Protein AF-A0A8C2SAT3-F1 (afdb_monomer)

Solvent-accessible surface area (backbone atoms only — not comparable to full-atom values): 15697 Å² total; per-residue (Å²): 128,82,71,48,63,43,80,45,56,34,59,31,34,34,80,61,47,82,37,56,30,39,37,29,74,78,58,66,44,50,23,39,60,48,72,52,74,57,86,97,38,61,40,77,57,86,98,40,76,46,82,57,36,68,44,79,41,81,42,83,49,71,63,63,40,52,52,46,41,32,36,61,64,48,40,78,73,72,53,73,39,41,65,77,73,40,48,63,43,94,91,28,64,64,44,54,59,66,75,67,35,73,67,49,70,69,59,44,62,45,36,34,47,81,47,77,56,94,94,41,65,22,41,26,63,31,70,69,44,34,48,60,46,48,53,53,49,35,54,52,43,35,53,48,39,64,74,70,66,59,88,58,61,96,64,83,65,57,94,88,59,86,77,94,70,95,65,85,70,64,56,60,58,36,35,50,54,50,26,46,55,64,50,37,68,45,32,36,66,73,60,41,56,50,45,39,61,71,71,64,52,80,76,74,75,73,80,73,71,71,74,78,75,77,77,72,81,81,69,97,64,87,83,72,79,91,76,75,85,83,80,81,82,87,78,92,77,83,90,79,92,77,85,90,80,87,82,88,78,91,130

Secondary structure (DSSP, 8-state):
---SEEEEEEE-TTT-SEEEEEEETTTTEEEEEEEE--TT-EEEETTEEEET--EEEEEE--HHHHHHHHHHHHHTT-S-B-HHHHS--SS-GGGGGGGGSTTHHHHHTTTEEEEEETTEEEEEE-HHHHHHHHHHHHHHHHHHHHHTT----SS---TT-------SSHHHHHHHHHHHHHHHTTS-HHHHHHHHHHTTPPPPP--------------------S--TT-S-------------------

Organism: Capra hircus (NCBI:txid9925)

pLDDT: mean 78.09, std 22.83, range [29.45, 97.19]

Radius of gyration: 29.67 Å; Cα contacts (8 Å, |Δi|>4): 259; chains: 1; bounding box: 57×68×93 Å

Sequence (251 aa):
MKSGLMFVKLANPCSGEGAIYLINMCLPQLFEIKVFKEKNHSWFINESVQSGGLLHFATPVDPLFLLLHYLIKADKEGKFQPLDQVVMDDMFPDCILLLKLPELEKLLRHVTEEKEVDKKKYYKYSKEKTLKWLEKKVNQTVAALKTSKVNVSARVQSTAFFSGGQVSSDKDEDYVCYAHGLISDYIPKQLSDDLSKYLKLPEPPASVRNPPSKKAKLSDEPVNAKEDYTKFNSKDFKTVKVRVRVLVAYS

Mean predicted aligned error: 14.09 Å

Nearest PDB structures (foldseek):
  3puf-assembly3_H  TM=9.920E-01  e=3.742E-29  Homo sapiens
  3puf-assembly1_B  TM=9.911E-01  e=2.041E-26  Homo sapiens
  3puf-assembly5_N  TM=9.368E-01  e=1.429E-27  Homo sapiens
  3puf-assembly4_K  TM=9.661E-01  e=2.041E-26  Homo sapiens
  3puf-assembly2_E  TM=9.577E-01  e=3.894E-25  Homo sapiens

Foldseek 3Di:
DPQQKDWFWAQQLAPRDTAIWIARNVQGFIWGKDKDFDPPDWDDDPPDIGPGNIDIDTHTDDLLLRLVSLQVVVCVVVDFAASVVSQPDPVGRCSVSSVVHPPVVVSLVQFWDWDDDPNGITTHGDLVSVLVVVVVQLVVQLVVCVVVVPDQDPDPDDPVDDDDDDDPPVVSLSSSVVSLVVCSSSHYPVSSVVNCVVVVRDDDPDPPPDDPDPPDPPDPDDPDDPDDPPPPDDDDDDDDDDDDDDDDDDD

Structure (mmCIF, N/CA/C/O backbone):
data_AF-A0A8C2SAT3-F1
#
_entry.id   AF-A0A8C2SAT3-F1
#
loop_
_atom_site.group_PDB
_atom_site.id
_atom_site.type_symbol
_atom_site.label_atom_id
_atom_site.label_alt_id
_atom_site.label_comp_id
_atom_site.label_asym_id
_atom_site.label_entity_id
_atom_site.label_seq_id
_atom_site.pdbx_PDB_ins_code
_atom_site.Cartn_x
_atom_site.Cartn_y
_atom_site.Cartn_z
_atom_site.occupancy
_atom_site.B_iso_or_equiv
_atom_site.auth_seq_id
_atom_site.auth_comp_id
_atom_site.auth_asym_id
_atom_site.auth_atom_id
_atom_site.pdbx_PDB_model_num
ATOM 1 N N . MET A 1 1 ? -4.368 -28.313 -12.588 1.00 42.66 1 MET A N 1
ATOM 2 C CA . MET A 1 1 ? -4.263 -27.416 -11.416 1.00 42.66 1 MET A CA 1
ATOM 3 C C . MET A 1 1 ? -4.489 -26.000 -11.909 1.00 42.66 1 MET A C 1
ATOM 5 O O . MET A 1 1 ? -3.727 -25.565 -12.761 1.00 42.66 1 MET A O 1
ATOM 9 N N . LYS A 1 2 ? -5.557 -25.313 -11.479 1.00 52.03 2 LYS A N 1
ATOM 10 C CA . LYS A 1 2 ? -5.696 -23.878 -11.781 1.00 52.03 2 LYS A CA 1
ATOM 11 C C . LYS A 1 2 ? -4.500 -23.175 -11.136 1.00 52.03 2 LYS A C 1
ATOM 13 O O . LYS A 1 2 ? -4.205 -23.455 -9.976 1.00 52.03 2 LYS A O 1
ATOM 18 N N . SER A 1 3 ? -3.769 -22.376 -11.907 1.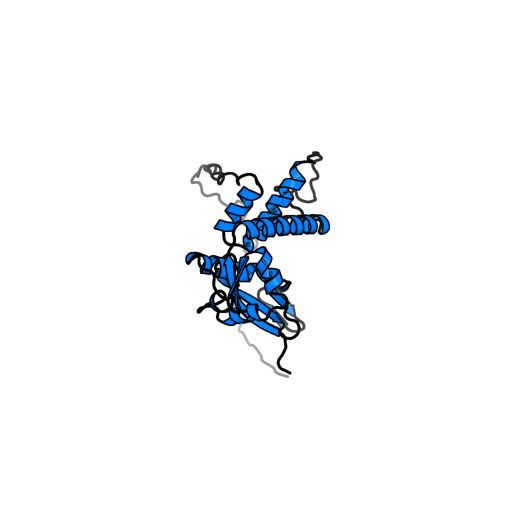00 65.00 3 SER A N 1
ATOM 19 C CA . SER A 1 3 ? -2.604 -21.639 -11.423 1.00 65.00 3 SER A CA 1
ATOM 20 C C . SER A 1 3 ? -2.985 -20.869 -10.159 1.00 65.00 3 SER A C 1
ATOM 22 O O . SER A 1 3 ? -3.955 -20.117 -10.166 1.00 65.00 3 SER A O 1
ATOM 24 N N . GLY A 1 4 ? -2.238 -21.062 -9.070 1.00 84.19 4 GLY A N 1
ATOM 25 C CA . GLY A 1 4 ? -2.475 -20.350 -7.811 1.00 84.19 4 GLY A CA 1
ATOM 26 C C . GLY A 1 4 ? -2.225 -18.844 -7.906 1.00 84.19 4 GLY A C 1
ATOM 27 O O . GLY A 1 4 ? -2.516 -18.131 -6.965 1.00 84.19 4 GLY A O 1
ATOM 28 N N . LEU A 1 5 ? -1.698 -18.350 -9.024 1.00 90.69 5 LEU A N 1
ATOM 29 C CA . LEU A 1 5 ? -1.417 -16.943 -9.271 1.00 90.69 5 LEU A CA 1
ATOM 30 C C . LEU A 1 5 ? -2.491 -16.340 -10.177 1.00 90.69 5 LEU A C 1
ATOM 32 O O . LEU A 1 5 ? -2.815 -16.918 -11.218 1.00 90.69 5 LEU A O 1
ATOM 36 N N . MET A 1 6 ? -3.009 -15.175 -9.792 1.00 91.88 6 MET A N 1
ATOM 37 C CA . MET A 1 6 ? -4.010 -14.433 -10.553 1.00 91.88 6 MET A CA 1
ATOM 38 C C . MET A 1 6 ? -3.665 -12.948 -10.630 1.00 91.88 6 MET A C 1
ATOM 40 O O . MET A 1 6 ? -3.381 -12.315 -9.614 1.00 91.88 6 MET A O 1
ATOM 44 N N . PHE A 1 7 ? -3.707 -12.395 -11.842 1.00 94.38 7 PHE A N 1
ATOM 45 C CA . PHE A 1 7 ? -3.675 -10.951 -12.040 1.00 94.38 7 PHE A CA 1
ATOM 46 C C . PHE A 1 7 ? -5.080 -10.392 -11.836 1.00 94.38 7 PHE A C 1
ATOM 48 O O . PHE A 1 7 ? -6.036 -10.900 -12.419 1.00 94.38 7 PHE A O 1
ATOM 55 N N . VAL A 1 8 ? -5.191 -9.356 -11.014 1.00 94.56 8 VAL A N 1
ATOM 56 C CA . VAL A 1 8 ? -6.454 -8.707 -10.654 1.00 94.56 8 VAL A CA 1
ATOM 57 C C . VAL A 1 8 ? -6.324 -7.203 -10.807 1.00 94.56 8 VAL A C 1
ATOM 59 O O . VAL A 1 8 ? -5.227 -6.648 -10.699 1.00 94.56 8 VAL A O 1
ATOM 62 N N . LYS A 1 9 ? -7.447 -6.534 -11.059 1.00 95.56 9 LYS A N 1
ATOM 63 C CA . LYS A 1 9 ? -7.490 -5.076 -11.159 1.00 95.56 9 LYS A CA 1
ATOM 64 C C . LYS A 1 9 ? -8.134 -4.513 -9.897 1.00 95.56 9 LYS A C 1
ATOM 66 O O . LYS A 1 9 ? -9.310 -4.753 -9.653 1.00 95.56 9 LYS A O 1
ATOM 71 N N . LEU A 1 10 ? -7.364 -3.768 -9.110 1.00 95.75 10 LEU A N 1
ATOM 72 C CA . LEU A 1 10 ? -7.817 -3.148 -7.861 1.00 95.75 10 LEU A CA 1
ATOM 73 C C . LEU A 1 10 ? -7.611 -1.634 -7.919 1.00 95.75 10 LEU A C 1
ATOM 75 O O . LEU A 1 10 ? -6.829 -1.140 -8.732 1.00 95.75 10 LEU A O 1
ATOM 79 N N . ALA A 1 11 ? -8.291 -0.898 -7.043 1.00 95.25 11 ALA A N 1
ATOM 80 C CA . ALA A 1 11 ? -8.072 0.534 -6.893 1.00 95.25 11 ALA A CA 1
ATOM 81 C C . ALA A 1 11 ? -6.652 0.826 -6.377 1.00 95.25 11 ALA A C 1
ATOM 83 O O . ALA A 1 11 ? -6.198 0.241 -5.391 1.00 95.25 11 ALA A O 1
ATOM 84 N N . ASN A 1 12 ? -5.965 1.764 -7.025 1.00 94.50 12 ASN A N 1
ATOM 85 C CA . ASN A 1 12 ? -4.725 2.340 -6.535 1.00 94.50 12 ASN A CA 1
ATOM 86 C C . ASN A 1 12 ? -5.036 3.177 -5.277 1.00 94.50 12 ASN A C 1
ATOM 88 O O . ASN A 1 12 ? -5.859 4.091 -5.355 1.00 94.50 12 ASN A O 1
ATOM 92 N N . PRO A 1 13 ? -4.376 2.928 -4.134 1.00 92.31 13 PRO A N 1
ATOM 93 C CA . PRO A 1 13 ? -4.663 3.633 -2.886 1.00 92.31 13 PRO A CA 1
ATOM 94 C C . PRO A 1 13 ? -4.530 5.161 -2.945 1.00 92.31 13 PRO A C 1
ATOM 96 O O . PRO A 1 13 ? -5.266 5.862 -2.248 1.00 92.31 13 PRO A O 1
ATOM 99 N N . CYS A 1 14 ? -3.608 5.676 -3.765 1.00 92.00 14 CYS A N 1
ATOM 100 C CA . CYS A 1 14 ? -3.322 7.104 -3.882 1.00 92.00 14 CYS A CA 1
ATOM 101 C C . CYS A 1 14 ? -4.282 7.810 -4.850 1.00 92.00 14 CYS A C 1
ATOM 103 O O . CYS A 1 14 ? -4.887 8.823 -4.492 1.00 92.00 14 CYS A O 1
ATOM 105 N N . SER A 1 15 ? -4.449 7.274 -6.066 1.00 90.75 15 SER A N 1
ATOM 106 C CA . SER A 1 15 ? -5.253 7.917 -7.117 1.00 90.75 15 SER A CA 1
ATOM 107 C C . SER A 1 15 ? -6.711 7.454 -7.174 1.00 90.75 15 SER A C 1
ATOM 109 O O . SER A 1 15 ? -7.553 8.171 -7.705 1.00 90.75 15 SER A O 1
ATOM 111 N N . GLY A 1 16 ? -7.023 6.266 -6.652 1.00 90.06 16 GLY A N 1
ATOM 112 C CA . GLY A 1 16 ? -8.316 5.596 -6.825 1.00 90.06 16 GLY A CA 1
ATOM 113 C C . GLY A 1 16 ? -8.529 4.984 -8.216 1.00 90.06 16 GLY A C 1
ATOM 114 O O . GLY A 1 16 ? -9.559 4.362 -8.460 1.00 90.06 16 GLY A O 1
ATOM 115 N N . GLU A 1 17 ? -7.573 5.134 -9.135 1.00 93.75 17 GLU A N 1
ATOM 116 C CA . GLU A 1 17 ? -7.648 4.554 -10.478 1.00 93.75 17 GLU A CA 1
ATOM 117 C C . GLU A 1 17 ? -7.308 3.061 -10.465 1.00 93.75 17 GLU A C 1
ATOM 119 O O . GLU A 1 17 ? -6.638 2.564 -9.565 1.00 93.75 17 GLU A O 1
ATOM 124 N N . GLY A 1 18 ? -7.734 2.322 -11.487 1.00 94.62 18 GLY A N 1
ATOM 125 C CA . GLY A 1 18 ? -7.473 0.886 -11.550 1.00 94.62 18 GLY A CA 1
ATOM 126 C C . GLY A 1 18 ? -6.009 0.560 -11.847 1.00 94.62 18 GLY A C 1
ATOM 127 O O . GLY A 1 18 ? -5.504 0.918 -12.910 1.00 94.62 18 GLY A O 1
ATOM 128 N N . ALA A 1 19 ? -5.370 -0.201 -10.962 1.00 95.62 19 ALA A N 1
ATOM 129 C CA . ALA A 1 19 ? -4.021 -0.733 -11.113 1.00 95.62 19 ALA A CA 1
ATOM 130 C C . ALA A 1 19 ? -4.022 -2.272 -11.115 1.00 95.62 19 ALA A C 1
ATOM 132 O O . ALA A 1 19 ? -4.941 -2.914 -10.603 1.00 95.62 19 ALA A O 1
ATOM 133 N N . ILE A 1 20 ? -2.997 -2.866 -11.733 1.00 96.25 20 ILE A N 1
ATOM 134 C CA . ILE A 1 20 ? -2.846 -4.322 -11.828 1.00 96.25 20 ILE A CA 1
ATOM 135 C C . ILE A 1 20 ? -2.042 -4.823 -10.628 1.00 96.25 20 ILE A C 1
ATOM 137 O O . ILE A 1 20 ? -0.940 -4.345 -10.357 1.00 96.25 20 ILE A O 1
ATOM 141 N N . TYR A 1 21 ? -2.583 -5.834 -9.961 1.00 96.06 21 TYR A N 1
ATOM 142 C CA . TYR A 1 21 ? -1.944 -6.559 -8.871 1.00 96.06 21 TYR A CA 1
ATOM 143 C C . TYR A 1 21 ? -1.880 -8.044 -9.208 1.00 96.06 21 TYR A C 1
ATOM 145 O O . TYR A 1 21 ? -2.658 -8.551 -10.014 1.00 96.06 21 TYR A O 1
ATOM 153 N N . LEU A 1 22 ? -0.950 -8.748 -8.579 1.00 94.94 22 LEU A N 1
ATOM 154 C CA . LEU A 1 22 ? -0.808 -10.192 -8.663 1.00 94.94 22 LEU A CA 1
ATOM 155 C C . LEU A 1 22 ? -1.053 -10.777 -7.273 1.00 94.94 22 LEU A C 1
ATOM 157 O O . LEU A 1 22 ? -0.372 -10.422 -6.313 1.00 94.94 22 LEU A O 1
ATOM 161 N N . ILE A 1 23 ? -2.032 -11.671 -7.166 1.00 92.12 23 ILE A N 1
ATOM 162 C CA . ILE A 1 23 ? -2.365 -12.372 -5.925 1.00 92.12 23 ILE A CA 1
ATOM 163 C C . ILE A 1 23 ? -1.982 -13.836 -6.073 1.00 92.12 23 ILE A C 1
ATOM 165 O O . ILE A 1 23 ? -2.341 -14.494 -7.052 1.00 92.12 23 ILE A O 1
ATOM 169 N N . ASN A 1 24 ? -1.272 -14.355 -5.076 1.00 89.94 24 ASN A N 1
ATOM 170 C CA . ASN A 1 24 ? -1.073 -15.785 -4.913 1.00 89.94 24 ASN A CA 1
ATOM 171 C C . ASN A 1 24 ? -2.159 -16.341 -3.982 1.00 89.94 24 ASN A C 1
ATOM 173 O O . ASN A 1 24 ? -2.219 -16.014 -2.809 1.00 89.94 24 ASN A O 1
ATOM 177 N N . MET A 1 25 ? -3.040 -17.175 -4.511 1.00 83.06 25 MET A N 1
ATOM 178 C CA . MET A 1 25 ? -4.150 -17.811 -3.804 1.00 83.06 25 MET A CA 1
ATOM 179 C C . MET A 1 25 ? -3.718 -19.020 -2.969 1.00 83.06 25 MET A C 1
ATOM 181 O O . MET A 1 25 ? -4.450 -19.419 -2.069 1.00 83.06 25 MET A O 1
ATOM 185 N N . CYS A 1 26 ? -2.556 -19.616 -3.257 1.00 81.88 26 CYS A N 1
ATOM 186 C CA . CYS A 1 26 ? -2.019 -20.739 -2.481 1.00 81.88 26 CYS A CA 1
ATOM 187 C C . CYS A 1 26 ? -1.255 -20.253 -1.246 1.00 81.88 26 CYS A C 1
ATOM 189 O O . CYS A 1 26 ? -1.376 -20.826 -0.168 1.00 81.88 26 CYS A O 1
ATOM 191 N N . LEU A 1 27 ? -0.466 -19.191 -1.416 1.00 81.81 27 LEU A N 1
ATOM 192 C CA . LEU A 1 27 ? 0.199 -18.464 -0.340 1.00 81.81 27 LEU A CA 1
ATOM 193 C C . LEU A 1 27 ? -0.328 -17.036 -0.422 1.00 81.81 27 LEU A C 1
ATOM 195 O O . LEU A 1 27 ? 0.129 -16.342 -1.321 1.00 81.81 27 LEU A O 1
ATOM 199 N N . PRO A 1 28 ? -1.278 -16.613 0.432 1.00 78.56 28 PRO A N 1
ATOM 200 C CA . PRO A 1 28 ? -2.026 -15.359 0.296 1.00 78.56 28 PRO A CA 1
ATOM 201 C C . PRO A 1 28 ? -1.127 -14.122 0.447 1.00 78.56 28 PRO A C 1
ATOM 203 O O . PRO A 1 28 ? -1.089 -13.453 1.477 1.00 78.56 28 PRO A O 1
ATOM 206 N N . GLN A 1 29 ? -0.376 -13.856 -0.617 1.00 88.12 29 GLN A N 1
ATOM 207 C CA . GLN A 1 29 ? 0.601 -12.797 -0.800 1.00 88.12 29 GLN A CA 1
ATOM 208 C C . GLN A 1 29 ? 0.113 -11.889 -1.923 1.00 88.12 29 GLN A C 1
ATOM 210 O O . GLN A 1 29 ? -0.368 -12.357 -2.961 1.00 88.12 29 GLN A O 1
ATOM 215 N N . LEU A 1 30 ? 0.267 -10.590 -1.699 1.00 93.12 30 LEU A N 1
ATOM 216 C CA . LEU A 1 30 ? -0.135 -9.543 -2.618 1.00 93.12 30 LEU A CA 1
ATOM 217 C C . LEU A 1 30 ? 1.111 -8.880 -3.205 1.00 93.12 30 LEU A C 1
ATOM 219 O O . LEU A 1 30 ? 2.004 -8.445 -2.474 1.00 93.12 30 LEU A O 1
ATOM 223 N N . PHE A 1 31 ? 1.141 -8.783 -4.527 1.00 95.62 31 PHE A N 1
ATOM 224 C CA . PHE A 1 31 ? 2.192 -8.112 -5.274 1.00 95.62 31 PHE A CA 1
ATOM 225 C C . PHE A 1 31 ? 1.578 -7.006 -6.123 1.00 95.62 31 PHE A C 1
ATOM 227 O O . PHE A 1 31 ? 0.527 -7.189 -6.739 1.00 95.62 31 PHE A O 1
ATOM 234 N N . GLU A 1 32 ? 2.240 -5.862 -6.180 1.00 96.50 32 GLU A N 1
ATOM 235 C CA . GLU A 1 32 ? 1.932 -4.828 -7.158 1.00 96.50 32 GLU A CA 1
ATOM 236 C C . GLU A 1 32 ? 2.745 -5.047 -8.434 1.00 96.50 32 GLU A C 1
ATOM 238 O O . GLU A 1 32 ? 3.860 -5.576 -8.396 1.00 96.50 32 GLU A O 1
ATOM 243 N N . ILE A 1 33 ? 2.185 -4.634 -9.572 1.00 97.19 33 ILE A N 1
ATOM 244 C CA . ILE A 1 33 ? 2.887 -4.673 -10.852 1.00 97.19 33 ILE A CA 1
ATOM 245 C C . ILE A 1 33 ? 3.372 -3.269 -11.210 1.00 97.19 33 ILE A C 1
ATOM 247 O O . ILE A 1 33 ? 2.574 -2.386 -11.529 1.00 97.19 33 ILE A O 1
ATOM 251 N N . LYS A 1 34 ? 4.691 -3.062 -11.188 1.00 95.06 34 LYS A N 1
ATOM 252 C CA . LYS A 1 34 ? 5.340 -1.836 -11.680 1.00 95.06 34 LYS A CA 1
ATOM 253 C C . LYS A 1 34 ? 5.907 -2.075 -13.069 1.00 95.06 34 LYS A C 1
ATOM 255 O O . LYS A 1 34 ? 6.383 -3.164 -13.377 1.00 95.06 34 LYS A O 1
ATOM 260 N N . VAL A 1 35 ? 5.877 -1.047 -13.909 1.00 95.31 35 VAL A N 1
ATOM 261 C CA . VAL A 1 35 ? 6.392 -1.125 -15.278 1.00 95.31 35 VAL A CA 1
ATOM 262 C C . VAL A 1 35 ? 7.477 -0.082 -15.457 1.00 95.31 35 VAL A C 1
ATOM 264 O O . VAL A 1 35 ? 7.217 1.116 -15.363 1.00 95.31 35 VAL A O 1
ATOM 267 N N . PHE A 1 36 ? 8.691 -0.538 -15.743 1.00 94.81 36 PHE A N 1
ATOM 268 C CA . PHE A 1 36 ? 9.744 0.324 -16.247 1.00 94.81 36 PHE A CA 1
ATOM 269 C C . PHE A 1 36 ? 9.522 0.562 -17.738 1.00 94.81 36 PHE A C 1
ATOM 271 O O . PHE A 1 36 ? 9.334 -0.378 -18.519 1.00 94.81 36 PHE A O 1
ATOM 278 N N . LYS A 1 37 ? 9.518 1.838 -18.116 1.00 93.81 37 LYS A N 1
ATOM 279 C CA . LYS A 1 37 ? 9.283 2.297 -19.480 1.00 93.81 37 LYS A CA 1
ATOM 280 C C . LYS A 1 37 ? 10.211 3.459 -19.788 1.00 93.81 37 LYS A C 1
ATOM 282 O O . LYS A 1 37 ? 10.083 4.528 -19.198 1.00 93.81 37 LYS A O 1
ATOM 287 N N . GLU A 1 38 ? 11.071 3.261 -20.775 1.00 93.81 38 GLU A N 1
ATOM 288 C CA . GLU A 1 38 ? 11.988 4.273 -21.290 1.00 93.81 38 GLU A CA 1
ATOM 289 C C . GLU A 1 38 ? 11.823 4.409 -22.813 1.00 93.81 38 GLU A C 1
ATOM 291 O O . GLU A 1 38 ? 11.378 3.482 -23.496 1.00 93.81 38 GLU A O 1
ATOM 296 N N . LYS A 1 39 ? 12.094 5.600 -23.361 1.00 93.25 39 LYS A N 1
ATOM 297 C CA . LYS A 1 39 ? 11.877 5.882 -24.789 1.00 93.25 39 LYS A CA 1
ATOM 298 C C . LYS A 1 39 ? 12.928 5.177 -25.644 1.00 93.25 39 LYS A C 1
ATOM 300 O O . LYS A 1 39 ? 14.099 5.189 -25.303 1.00 93.25 39 LYS A O 1
ATOM 305 N N . ASN A 1 40 ? 12.517 4.680 -26.810 1.00 93.62 40 ASN A N 1
ATOM 306 C CA . ASN A 1 40 ? 13.402 4.078 -27.816 1.00 93.62 40 ASN A CA 1
ATOM 307 C C . ASN A 1 40 ? 14.085 2.770 -27.369 1.00 93.62 40 ASN A C 1
ATOM 309 O O . ASN A 1 40 ? 15.194 2.476 -27.802 1.00 93.62 40 ASN A O 1
ATOM 313 N N . HIS A 1 41 ? 13.404 1.960 -26.552 1.00 93.94 41 HIS A N 1
ATOM 314 C CA . HIS A 1 41 ? 13.865 0.623 -26.166 1.00 93.94 41 HIS A CA 1
ATOM 315 C C . HIS A 1 41 ? 13.050 -0.491 -26.837 1.00 93.94 41 HIS A C 1
ATOM 317 O O . HIS A 1 41 ? 11.880 -0.323 -27.193 1.00 93.94 41 HIS A O 1
ATOM 323 N N . SER A 1 42 ? 13.678 -1.651 -27.023 1.00 95.44 42 SER A N 1
ATOM 324 C CA . SER A 1 42 ? 13.068 -2.895 -27.508 1.00 95.44 42 SER A CA 1
ATOM 325 C C . SER A 1 42 ? 13.819 -4.087 -26.923 1.00 95.44 42 SER A C 1
ATOM 327 O O . SER A 1 42 ? 14.991 -3.962 -26.571 1.00 95.44 42 SER A O 1
ATOM 329 N N . TRP A 1 43 ? 13.145 -5.229 -26.812 1.00 96.88 43 TRP A N 1
ATOM 330 C CA . TRP A 1 43 ? 13.755 -6.475 -26.353 1.00 96.88 43 TRP A CA 1
ATOM 331 C C . TRP A 1 43 ? 13.950 -7.427 -27.525 1.00 96.88 43 TRP A C 1
ATOM 333 O O . TRP A 1 43 ? 13.042 -7.602 -28.336 1.00 96.88 43 TRP A O 1
ATOM 343 N N . PHE A 1 44 ? 15.105 -8.082 -27.582 1.00 97.06 44 PHE A N 1
ATOM 344 C CA . PHE A 1 44 ? 15.277 -9.303 -28.364 1.00 97.06 44 PHE A CA 1
ATOM 345 C C . PHE A 1 44 ? 15.060 -10.484 -27.423 1.00 97.06 44 PHE A C 1
ATOM 347 O O . PHE A 1 44 ? 15.785 -10.646 -26.443 1.00 97.06 44 PHE A O 1
ATOM 354 N N . ILE A 1 45 ? 14.011 -11.260 -27.683 1.00 96.44 45 ILE A N 1
ATOM 355 C CA . ILE A 1 45 ? 13.620 -12.421 -26.885 1.00 96.44 45 ILE A CA 1
ATOM 356 C C . ILE A 1 45 ? 13.746 -13.634 -27.798 1.00 96.44 45 ILE A C 1
ATOM 358 O O . ILE A 1 45 ? 12.852 -13.913 -28.602 1.00 96.44 45 ILE A O 1
ATOM 362 N N . ASN A 1 46 ? 14.870 -14.341 -27.674 1.00 96.12 46 ASN A N 1
ATOM 363 C CA . ASN A 1 46 ? 15.255 -15.431 -28.572 1.00 96.12 46 ASN A CA 1
ATOM 364 C C . ASN A 1 46 ? 15.194 -14.962 -30.042 1.00 96.12 46 ASN A C 1
ATOM 366 O O . ASN A 1 46 ? 15.796 -13.950 -30.385 1.00 96.12 46 ASN A O 1
ATOM 370 N N . GLU A 1 47 ? 14.406 -15.642 -30.878 1.00 96.94 47 GLU A N 1
ATOM 371 C CA . GLU A 1 47 ? 14.218 -15.349 -32.308 1.00 96.94 47 GLU A CA 1
ATOM 372 C C . GLU A 1 47 ? 13.146 -14.273 -32.590 1.00 96.94 47 GLU A C 1
ATOM 374 O O . GLU A 1 47 ? 12.652 -14.155 -33.711 1.00 96.94 47 GLU A O 1
ATOM 379 N N . SER A 1 48 ? 12.718 -13.509 -31.578 1.00 96.44 48 SER A N 1
ATOM 380 C CA . SER A 1 48 ? 11.658 -12.502 -31.712 1.00 96.44 48 SER A CA 1
ATOM 381 C C . SER A 1 48 ? 12.075 -11.127 -31.197 1.00 96.44 48 SER A C 1
ATOM 383 O O . SER A 1 48 ? 12.894 -10.999 -30.285 1.00 96.44 48 SER A O 1
ATOM 385 N N . VAL A 1 49 ? 11.476 -10.081 -31.772 1.00 95.94 49 VAL A N 1
ATOM 386 C CA . VAL A 1 49 ? 11.666 -8.692 -31.341 1.00 95.94 49 VAL A CA 1
ATOM 387 C C . VAL A 1 49 ? 10.379 -8.184 -30.705 1.00 95.94 49 VAL A C 1
ATOM 389 O O . VAL A 1 49 ? 9.348 -8.082 -31.367 1.00 95.94 49 VAL A O 1
ATOM 392 N N . GLN A 1 50 ? 10.447 -7.825 -29.425 1.00 95.12 50 GLN A N 1
ATOM 393 C CA . GLN A 1 50 ? 9.351 -7.205 -28.693 1.00 95.12 50 GLN A CA 1
ATOM 394 C C . GLN A 1 50 ? 9.551 -5.688 -28.655 1.00 95.12 50 GLN A C 1
ATOM 396 O O . GLN A 1 50 ? 10.454 -5.160 -27.996 1.00 95.12 50 GLN A O 1
ATOM 401 N N . SER A 1 51 ? 8.664 -4.971 -29.341 1.00 92.50 51 SER A N 1
ATOM 402 C CA . SER A 1 51 ? 8.650 -3.510 -29.342 1.00 92.50 51 SER A CA 1
ATOM 403 C C . SER A 1 51 ? 8.285 -2.938 -27.969 1.00 92.50 51 SER A C 1
ATOM 405 O O . SER A 1 51 ? 7.486 -3.523 -27.231 1.00 92.50 51 SER A O 1
ATOM 407 N N . GLY A 1 52 ? 8.804 -1.748 -27.665 1.00 90.25 52 GLY A N 1
ATOM 408 C CA . GLY A 1 52 ? 8.401 -0.934 -26.514 1.00 90.25 52 GLY A CA 1
ATOM 409 C C . GLY A 1 52 ? 9.294 -1.067 -25.283 1.00 90.25 52 GLY A C 1
ATOM 410 O O . GLY A 1 52 ? 9.212 -0.210 -24.408 1.00 90.25 52 GLY A O 1
ATOM 411 N N . GLY A 1 53 ? 10.144 -2.099 -25.211 1.00 92.00 53 GLY A N 1
ATOM 412 C CA . GLY A 1 53 ? 11.193 -2.201 -24.188 1.00 92.00 53 GLY A CA 1
ATOM 413 C C . GLY A 1 53 ? 10.686 -2.226 -22.742 1.00 92.00 53 GLY A C 1
ATOM 414 O O . GLY A 1 53 ? 11.433 -1.893 -21.829 1.00 92.00 53 GLY A O 1
ATOM 415 N N . LEU A 1 54 ? 9.416 -2.580 -22.521 1.00 95.25 54 LEU A N 1
ATOM 416 C CA . LEU A 1 54 ? 8.799 -2.560 -21.196 1.00 95.25 54 LEU A CA 1
ATOM 417 C C . LEU A 1 54 ? 9.365 -3.680 -20.326 1.00 95.25 54 LEU A C 1
ATOM 419 O O . LEU A 1 54 ? 9.495 -4.814 -20.787 1.00 95.25 54 LEU A O 1
ATOM 423 N N . LEU A 1 55 ? 9.644 -3.377 -19.062 1.00 96.06 55 LEU A N 1
ATOM 424 C CA . LEU A 1 55 ? 10.048 -4.367 -18.069 1.00 96.06 55 LEU A CA 1
ATOM 425 C C . LEU A 1 55 ? 9.069 -4.334 -16.896 1.00 96.06 55 LEU A C 1
ATOM 427 O O . LEU A 1 55 ? 8.909 -3.307 -16.240 1.00 96.06 55 LEU A O 1
ATOM 431 N N . HIS A 1 56 ? 8.388 -5.456 -16.667 1.00 95.69 56 HIS A N 1
ATOM 432 C CA . HIS A 1 56 ? 7.392 -5.598 -15.608 1.00 95.69 56 HIS A CA 1
ATOM 433 C C . HIS A 1 56 ? 8.045 -6.181 -14.354 1.00 95.69 56 HIS A C 1
ATOM 435 O O . HIS A 1 56 ? 8.763 -7.176 -14.430 1.00 95.69 56 HIS A O 1
ATOM 441 N N . PHE A 1 57 ? 7.749 -5.590 -13.203 1.00 96.56 57 PHE A N 1
ATOM 442 C CA . PHE A 1 57 ? 8.200 -6.029 -11.891 1.00 96.56 57 PHE A CA 1
ATOM 443 C C . PHE A 1 57 ? 6.991 -6.413 -11.051 1.00 96.56 57 PHE A C 1
ATOM 445 O O . PHE A 1 57 ? 6.060 -5.621 -10.928 1.00 96.56 57 PHE A O 1
ATOM 452 N N . ALA A 1 58 ? 7.023 -7.604 -10.459 1.00 95.88 58 ALA A N 1
ATOM 453 C CA . ALA A 1 58 ? 6.092 -7.999 -9.412 1.00 95.88 58 ALA A CA 1
ATOM 454 C C . ALA A 1 58 ? 6.779 -7.812 -8.057 1.00 95.88 58 ALA A C 1
ATOM 456 O O . ALA A 1 58 ? 7.645 -8.605 -7.685 1.00 95.88 58 ALA A O 1
ATOM 457 N N . THR A 1 59 ? 6.428 -6.747 -7.339 1.00 95.56 59 THR A N 1
ATOM 458 C CA . THR A 1 59 ? 7.020 -6.412 -6.036 1.00 95.56 59 THR A CA 1
ATOM 459 C C . THR A 1 59 ? 6.008 -6.649 -4.918 1.00 95.56 59 THR A C 1
ATOM 461 O O . THR A 1 59 ? 4.832 -6.329 -5.091 1.00 95.56 59 THR A O 1
ATOM 464 N N . PRO A 1 60 ? 6.407 -7.230 -3.771 1.00 95.00 60 PRO A N 1
ATOM 465 C CA . PRO A 1 60 ? 5.509 -7.360 -2.629 1.00 95.00 60 PRO A CA 1
ATOM 466 C C . PRO A 1 60 ? 5.004 -5.987 -2.183 1.00 95.00 60 PRO A C 1
ATOM 468 O O . PRO A 1 60 ? 5.795 -5.052 -2.065 1.00 95.00 60 PRO A O 1
ATOM 471 N N . VAL A 1 61 ? 3.709 -5.879 -1.894 1.00 94.69 61 VAL A N 1
ATOM 472 C CA . VAL A 1 61 ? 3.096 -4.647 -1.384 1.00 94.69 61 VAL A CA 1
ATOM 473 C C . VAL A 1 61 ? 2.397 -4.928 -0.061 1.00 94.69 61 VAL A C 1
ATOM 475 O O . VAL A 1 61 ? 1.810 -5.993 0.128 1.00 94.69 61 VAL A O 1
ATOM 478 N N . ASP A 1 62 ? 2.469 -3.978 0.871 1.00 94.25 62 ASP A N 1
ATOM 479 C CA . ASP A 1 62 ? 1.739 -4.076 2.134 1.00 94.25 62 ASP A CA 1
ATOM 480 C C . ASP A 1 62 ? 0.228 -3.920 1.866 1.00 94.25 62 ASP A C 1
ATOM 482 O O . ASP A 1 62 ? -0.202 -2.847 1.423 1.00 94.25 62 ASP A O 1
ATOM 486 N N . PRO A 1 63 ? -0.600 -4.949 2.140 1.00 93.56 63 PRO A N 1
ATOM 487 C CA . PRO A 1 63 ? -2.038 -4.894 1.890 1.00 93.56 63 PRO A CA 1
ATOM 488 C C . PRO A 1 63 ? -2.756 -3.780 2.648 1.00 93.56 63 PRO A C 1
ATOM 490 O O . PRO A 1 63 ? -3.846 -3.369 2.246 1.00 93.56 63 PRO A O 1
ATOM 493 N N . LEU A 1 64 ? -2.164 -3.279 3.737 1.00 94.56 64 LEU A N 1
ATOM 494 C CA . LEU A 1 64 ? -2.785 -2.251 4.558 1.00 94.56 64 LEU A CA 1
ATOM 495 C C . LEU A 1 64 ? -2.969 -0.932 3.803 1.00 94.56 64 LEU A C 1
ATOM 497 O O . LEU A 1 64 ? -3.950 -0.243 4.061 1.00 94.56 64 LEU A O 1
ATOM 501 N N . PHE A 1 65 ? -2.118 -0.618 2.817 1.00 95.62 65 PHE A N 1
ATOM 502 C CA . PHE A 1 65 ? -2.331 0.543 1.942 1.00 95.62 65 PHE A CA 1
ATOM 503 C C . PHE A 1 65 ? -3.608 0.405 1.103 1.00 95.62 65 PHE A C 1
ATOM 505 O O . PHE A 1 65 ? -4.368 1.363 0.979 1.00 95.62 65 PHE A O 1
ATOM 512 N N . LEU A 1 66 ? -3.895 -0.791 0.575 1.00 94.94 66 LEU A N 1
ATOM 513 C CA . LEU A 1 66 ? -5.119 -1.039 -0.193 1.00 94.94 66 LEU A CA 1
ATOM 514 C C . LEU A 1 66 ? -6.358 -0.999 0.701 1.00 94.94 66 LEU A C 1
ATOM 516 O O . LEU A 1 66 ? -7.366 -0.406 0.329 1.00 94.94 66 LEU A O 1
ATOM 520 N N . LEU A 1 67 ? -6.282 -1.576 1.900 1.00 94.38 67 LEU A N 1
ATOM 521 C CA . LEU A 1 67 ? -7.381 -1.535 2.869 1.00 94.38 67 LEU A CA 1
ATOM 522 C C . LEU A 1 67 ? -7.667 -0.110 3.351 1.00 94.38 67 LEU A C 1
ATOM 524 O O . LEU A 1 67 ? -8.826 0.255 3.539 1.00 94.38 67 LEU A O 1
ATOM 528 N N . LEU A 1 68 ? -6.623 0.705 3.514 1.00 94.50 68 LEU A N 1
ATOM 529 C CA . LEU A 1 68 ? -6.734 2.091 3.952 1.00 94.50 68 LEU A CA 1
ATOM 530 C C . LEU A 1 68 ? -7.598 2.929 2.997 1.00 94.50 68 LEU A C 1
ATOM 532 O O . LEU A 1 68 ? -8.389 3.746 3.462 1.00 94.50 68 LEU A O 1
ATOM 536 N N . HIS A 1 69 ? -7.513 2.681 1.686 1.00 93.69 69 HIS A N 1
ATOM 537 C CA . HIS A 1 69 ? -8.372 3.331 0.692 1.00 93.69 69 HIS A CA 1
ATOM 538 C C . HIS A 1 69 ? -9.866 3.124 0.998 1.00 93.69 69 HIS A C 1
ATOM 540 O O . HIS A 1 69 ? -10.633 4.088 1.063 1.00 93.69 69 HIS A O 1
ATOM 546 N N . TYR A 1 70 ? -10.271 1.877 1.250 1.00 94.19 70 TYR A N 1
ATOM 547 C CA . TYR A 1 70 ? -11.660 1.529 1.561 1.00 94.19 70 TYR A CA 1
ATOM 548 C C . TYR A 1 70 ? -12.091 2.029 2.942 1.00 94.19 70 TYR A C 1
ATOM 550 O O . TYR A 1 70 ? -13.192 2.553 3.094 1.00 94.19 70 TYR A O 1
ATOM 558 N N . LEU A 1 71 ? -11.204 1.949 3.937 1.00 93.88 71 LEU A N 1
ATOM 559 C CA . LEU A 1 71 ? -11.465 2.446 5.289 1.00 93.88 71 LEU A CA 1
ATOM 560 C C . LEU A 1 71 ? -11.730 3.956 5.311 1.00 93.88 71 LEU A C 1
ATOM 562 O O . LEU A 1 71 ? -12.685 4.396 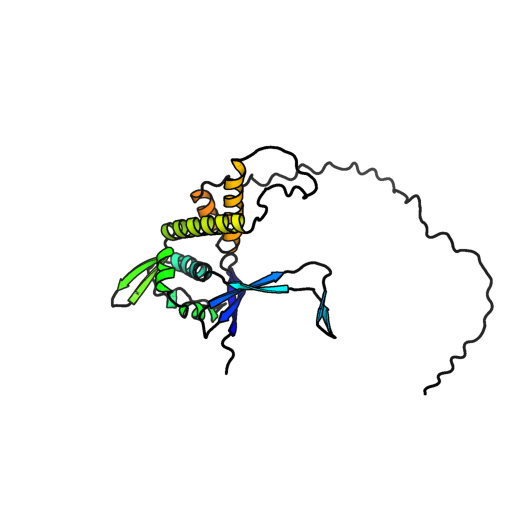5.943 1.00 93.88 71 LEU A O 1
ATOM 566 N N . ILE A 1 72 ? -10.933 4.746 4.587 1.00 92.56 72 ILE A N 1
ATOM 567 C CA . ILE A 1 72 ? -11.132 6.200 4.477 1.00 92.56 72 ILE A CA 1
ATOM 568 C C . ILE A 1 72 ? -12.426 6.516 3.712 1.00 92.56 72 ILE A C 1
ATOM 570 O O . ILE A 1 72 ? -13.135 7.464 4.050 1.00 92.56 72 ILE A O 1
ATOM 574 N N . LYS A 1 73 ? -12.761 5.723 2.685 1.00 91.38 73 LYS A N 1
ATOM 575 C CA . LYS A 1 73 ? -14.017 5.866 1.933 1.00 91.38 73 LYS A CA 1
ATOM 576 C C . LYS A 1 73 ? -15.234 5.622 2.835 1.00 91.38 73 LYS A C 1
ATOM 578 O O . LYS A 1 73 ? -16.171 6.416 2.784 1.00 91.38 73 LYS A O 1
ATOM 583 N N . ALA A 1 74 ? -15.182 4.586 3.672 1.00 91.50 74 ALA A N 1
ATOM 584 C CA . ALA A 1 74 ? -16.226 4.214 4.627 1.00 91.50 74 ALA A CA 1
ATOM 585 C C . ALA A 1 74 ? -16.356 5.200 5.806 1.00 91.50 74 ALA A C 1
ATOM 587 O O . ALA A 1 74 ? -17.461 5.485 6.267 1.00 91.50 74 ALA A O 1
ATOM 588 N N . ASP A 1 75 ? -15.251 5.801 6.262 1.00 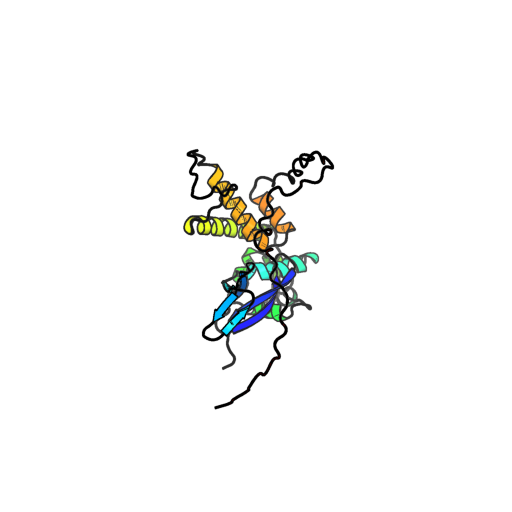91.31 75 ASP A N 1
ATOM 589 C CA . ASP A 1 75 ? -15.256 6.740 7.397 1.00 91.31 75 ASP A CA 1
ATOM 590 C C . ASP A 1 75 ? -16.065 8.021 7.149 1.00 91.31 75 ASP A C 1
ATOM 592 O O . ASP A 1 75 ? -16.462 8.695 8.098 1.00 91.31 75 ASP A O 1
ATOM 596 N N . LYS A 1 76 ? -16.411 8.326 5.893 1.00 88.06 76 LYS A N 1
ATOM 597 C CA . LYS A 1 76 ? -17.359 9.404 5.564 1.00 88.06 76 LYS A CA 1
ATOM 598 C C . LYS A 1 76 ? -18.705 9.243 6.279 1.00 88.06 76 LYS A C 1
ATOM 600 O O . LYS A 1 76 ? -19.378 10.237 6.534 1.00 88.06 76 LYS A O 1
ATOM 605 N N . GLU A 1 77 ? -19.089 8.013 6.619 1.00 85.12 77 GLU A N 1
ATOM 606 C CA . GLU A 1 77 ? -20.299 7.720 7.391 1.00 85.12 77 GLU A CA 1
ATOM 607 C C . GLU A 1 77 ? -20.079 7.792 8.913 1.00 85.12 77 GLU A C 1
ATOM 609 O O . GLU A 1 77 ? -21.045 7.872 9.672 1.00 85.12 77 GLU A O 1
ATOM 614 N N . GLY A 1 78 ? -18.824 7.753 9.377 1.00 85.62 78 GLY A N 1
ATOM 615 C CA . GLY A 1 78 ? -18.423 7.865 10.783 1.00 85.62 78 GLY A CA 1
ATOM 616 C C . GLY A 1 78 ? -18.835 6.693 11.686 1.00 85.62 78 GLY A C 1
ATOM 617 O O . GLY A 1 78 ? -18.718 6.797 12.916 1.00 85.62 78 GLY A O 1
ATOM 618 N N . LYS A 1 79 ? -19.322 5.591 11.106 1.00 90.12 79 LYS A N 1
ATOM 619 C CA . LYS A 1 79 ? -19.888 4.429 11.809 1.00 90.12 79 LYS A CA 1
ATOM 620 C C . LYS A 1 79 ? -18.898 3.269 11.903 1.00 90.12 79 LYS A C 1
ATOM 622 O O . LYS A 1 79 ? -17.932 3.182 11.159 1.00 90.12 79 LYS A O 1
ATOM 627 N N . PHE A 1 80 ? -19.172 2.369 12.844 1.00 91.94 80 PHE A N 1
ATOM 628 C CA . PHE A 1 80 ? -18.501 1.076 12.938 1.00 91.94 80 PHE A CA 1
ATOM 629 C C . PHE A 1 80 ? -19.172 0.106 11.965 1.00 91.94 80 PHE A C 1
ATOM 631 O O . PHE A 1 80 ? -20.376 -0.125 12.077 1.00 91.94 80 PHE A O 1
ATOM 638 N N . GLN A 1 81 ? -18.405 -0.444 11.027 1.00 91.88 81 GLN A N 1
ATOM 639 C CA . GLN A 1 81 ? -18.914 -1.320 9.971 1.00 91.88 81 GLN A CA 1
ATOM 640 C C . GLN A 1 81 ? -18.142 -2.643 9.937 1.00 91.88 81 GLN A C 1
ATOM 642 O O . GLN A 1 81 ? -16.950 -2.673 10.258 1.00 91.88 81 GLN A O 1
ATOM 647 N N . PRO A 1 82 ? -18.801 -3.759 9.598 1.00 92.62 82 PRO A N 1
ATOM 648 C CA . PRO A 1 82 ? -18.117 -5.021 9.388 1.00 92.62 82 PRO A CA 1
ATOM 649 C C . PRO A 1 82 ? -17.277 -4.952 8.100 1.00 92.62 82 PRO A C 1
ATOM 651 O O . PRO A 1 82 ? -17.541 -4.162 7.191 1.00 92.62 82 PRO A O 1
ATOM 654 N N . LEU A 1 83 ? -16.206 -5.741 8.047 1.00 90.06 83 LEU A N 1
ATOM 655 C CA . LEU A 1 83 ? -15.161 -5.582 7.031 1.00 90.06 83 LEU A CA 1
ATOM 656 C C . LEU A 1 83 ? -15.633 -5.905 5.602 1.00 90.06 83 LEU A C 1
ATOM 658 O O . LEU A 1 83 ? -15.148 -5.313 4.642 1.00 90.06 83 LEU A O 1
ATOM 662 N N . ASP A 1 84 ? -16.598 -6.810 5.475 1.00 89.62 84 ASP A N 1
ATOM 663 C CA . ASP A 1 84 ? -17.288 -7.160 4.232 1.00 89.62 84 ASP A CA 1
ATOM 664 C C . ASP A 1 84 ? -18.079 -5.988 3.636 1.00 89.62 84 ASP A C 1
ATOM 666 O O . ASP A 1 84 ? -18.154 -5.867 2.418 1.00 89.62 84 ASP A O 1
ATOM 670 N N . GLN A 1 85 ? -18.621 -5.098 4.474 1.00 90.00 85 GLN A N 1
ATOM 671 C CA . GLN A 1 85 ? -19.281 -3.870 4.016 1.00 90.00 85 GLN A CA 1
ATOM 672 C C . GLN A 1 85 ? -18.288 -2.756 3.681 1.00 90.00 85 GLN A C 1
ATOM 674 O O . GLN A 1 85 ? -18.547 -1.953 2.789 1.00 90.00 85 GLN A O 1
ATOM 679 N N . VAL A 1 86 ? -17.154 -2.702 4.386 1.00 91.44 86 VAL A N 1
ATOM 680 C CA . VAL A 1 86 ? -16.109 -1.697 4.141 1.00 91.44 86 VAL A CA 1
ATOM 681 C C . VAL A 1 86 ? -15.390 -1.964 2.815 1.00 91.44 86 VAL A C 1
ATOM 683 O O . VAL A 1 86 ? -15.198 -1.044 2.023 1.00 91.44 86 VAL A O 1
ATOM 686 N N . VAL A 1 87 ? -14.972 -3.210 2.564 1.00 91.88 87 VAL A N 1
ATOM 687 C CA . VAL A 1 87 ? -14.185 -3.590 1.376 1.00 91.88 87 VAL A CA 1
ATOM 688 C C . VAL A 1 87 ? -15.118 -3.992 0.234 1.00 91.88 87 VAL A C 1
ATOM 690 O O . VAL A 1 87 ? -15.170 -5.148 -0.186 1.00 91.88 87 VAL A O 1
ATOM 693 N N . M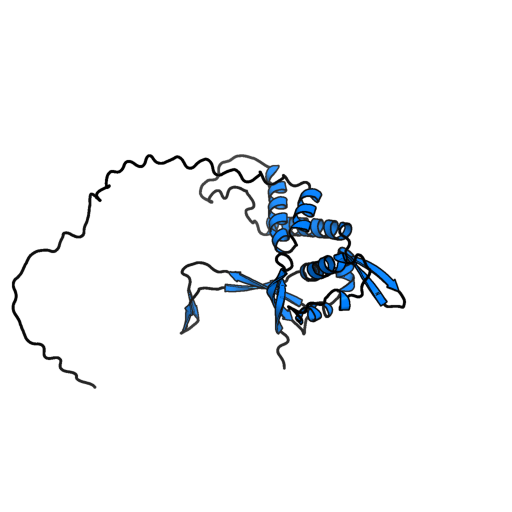ET A 1 88 ? -15.862 -3.008 -0.264 1.00 89.44 88 MET A N 1
ATOM 694 C CA . MET A 1 88 ? -16.826 -3.170 -1.347 1.00 89.44 88 MET A CA 1
ATOM 695 C C . MET A 1 88 ? -16.626 -2.081 -2.401 1.00 89.44 88 MET A C 1
ATOM 697 O O . MET A 1 88 ? -16.587 -0.885 -2.091 1.00 89.44 88 MET A O 1
ATOM 701 N N . ASP A 1 89 ? -16.491 -2.499 -3.657 1.00 91.69 89 ASP A N 1
ATOM 702 C CA . ASP A 1 89 ? -16.317 -1.589 -4.782 1.00 91.69 89 ASP A CA 1
ATOM 703 C C . ASP A 1 89 ? -16.967 -2.138 -6.055 1.00 91.69 89 ASP A C 1
ATOM 705 O O . ASP A 1 89 ? -16.600 -3.207 -6.541 1.00 91.69 89 ASP A O 1
ATOM 709 N N . ASP A 1 90 ? -17.920 -1.382 -6.603 1.00 90.62 90 ASP A N 1
ATOM 710 C CA . ASP A 1 90 ? -18.648 -1.761 -7.818 1.00 90.62 90 ASP A CA 1
ATOM 711 C C . ASP A 1 90 ? -17.758 -1.710 -9.071 1.00 90.62 90 ASP A C 1
ATOM 713 O O . ASP A 1 90 ? -17.969 -2.463 -10.021 1.00 90.62 90 ASP A O 1
ATOM 717 N N . MET A 1 91 ? -16.749 -0.831 -9.083 1.00 92.06 91 MET A N 1
ATOM 718 C CA . MET A 1 91 ? -15.817 -0.685 -10.205 1.00 92.06 91 MET A CA 1
ATOM 719 C C . MET A 1 91 ? -14.694 -1.723 -10.149 1.00 92.06 91 MET A C 1
ATOM 721 O O . MET A 1 91 ? -14.169 -2.120 -11.194 1.00 92.06 91 MET A O 1
ATOM 725 N N . PHE A 1 92 ? -14.323 -2.161 -8.943 1.00 93.56 92 PHE A N 1
ATOM 726 C CA . PHE A 1 92 ? -13.242 -3.117 -8.694 1.00 93.56 92 PHE A CA 1
ATOM 727 C C . PHE A 1 92 ? -13.699 -4.264 -7.774 1.00 93.56 92 PHE A C 1
ATOM 729 O O . PHE A 1 92 ? -13.229 -4.368 -6.638 1.00 93.56 92 PHE A O 1
ATOM 736 N N . PRO A 1 93 ? -14.564 -5.176 -8.261 1.00 92.31 93 PRO A N 1
ATOM 737 C CA . PRO A 1 93 ? -15.180 -6.221 -7.435 1.00 92.31 93 PRO A CA 1
ATOM 738 C C . PRO A 1 93 ? -14.178 -7.235 -6.863 1.00 92.31 93 PRO A C 1
ATOM 740 O O . PRO A 1 93 ? -14.463 -7.899 -5.867 1.00 92.31 93 PRO A O 1
ATOM 743 N N . ASP A 1 94 ? -12.978 -7.337 -7.443 1.00 91.94 94 ASP A N 1
ATOM 744 C CA . ASP A 1 94 ? -11.898 -8.197 -6.947 1.00 91.94 94 ASP A CA 1
ATOM 745 C C . ASP A 1 94 ? -11.350 -7.753 -5.572 1.00 91.94 94 ASP A C 1
ATOM 747 O O . ASP A 1 94 ? -10.560 -8.480 -4.962 1.00 91.94 94 ASP A O 1
ATOM 751 N N . CYS A 1 95 ? -11.783 -6.604 -5.030 1.00 91.44 95 CYS A N 1
ATOM 752 C CA . CYS A 1 95 ? -11.413 -6.132 -3.690 1.00 91.44 95 CYS A CA 1
ATOM 753 C C . CYS A 1 95 ? -11.739 -7.146 -2.582 1.00 91.44 95 CYS A C 1
ATOM 755 O O . CYS A 1 95 ? -11.018 -7.220 -1.586 1.00 91.44 95 CYS A O 1
ATOM 757 N N . ILE A 1 96 ? -12.744 -8.005 -2.789 1.00 90.81 96 ILE A N 1
ATOM 758 C CA . ILE A 1 96 ? -13.109 -9.097 -1.873 1.00 90.81 96 ILE A CA 1
ATOM 759 C C . ILE A 1 96 ? -11.957 -10.081 -1.619 1.00 90.81 96 ILE A C 1
ATOM 761 O O . ILE A 1 96 ? -11.947 -10.786 -0.610 1.00 90.81 96 ILE A O 1
ATOM 765 N N . LEU A 1 97 ? -10.973 -10.157 -2.520 1.00 90.31 97 LEU A N 1
ATOM 766 C CA . LEU A 1 97 ? -9.805 -11.020 -2.353 1.00 90.31 97 LEU A CA 1
ATOM 767 C C . LEU A 1 97 ? -8.883 -10.525 -1.234 1.00 90.31 97 LEU A C 1
ATOM 769 O O . LEU A 1 97 ? -8.216 -11.343 -0.603 1.00 90.31 97 LEU A O 1
ATOM 773 N N . LEU A 1 98 ? -8.905 -9.225 -0.918 1.00 89.44 98 LEU A N 1
ATOM 774 C CA . LEU A 1 98 ? -8.153 -8.653 0.203 1.00 89.44 98 LEU A CA 1
ATOM 775 C C . LEU A 1 98 ? -8.634 -9.204 1.554 1.00 89.44 98 LEU A C 1
ATOM 777 O O . LEU A 1 98 ? -7.843 -9.322 2.486 1.00 89.44 98 LEU A O 1
ATOM 781 N N . LEU A 1 99 ? -9.904 -9.613 1.645 1.00 89.69 99 LEU A N 1
ATOM 782 C CA . LEU A 1 99 ? -10.484 -10.219 2.849 1.00 89.69 99 LEU A CA 1
ATOM 783 C C . LEU A 1 99 ? -9.941 -11.623 3.137 1.00 89.69 99 LEU A C 1
ATOM 785 O O . LEU A 1 99 ? -10.056 -12.113 4.256 1.00 89.69 99 LEU A O 1
ATOM 789 N N . LYS A 1 100 ? -9.355 -12.283 2.132 1.00 87.50 100 LYS A N 1
ATOM 790 C CA . LYS A 1 100 ? -8.800 -13.641 2.247 1.00 87.50 100 LYS A CA 1
ATOM 791 C C . LYS A 1 100 ? -7.340 -13.648 2.705 1.00 87.50 100 LYS A C 1
ATOM 793 O O . LYS A 1 100 ? -6.751 -14.720 2.836 1.00 87.50 100 LYS A O 1
ATOM 798 N N . LEU A 1 101 ? -6.747 -12.473 2.913 1.00 86.06 101 LEU A N 1
ATOM 799 C CA . LEU A 1 101 ? -5.365 -12.341 3.355 1.00 86.06 101 LEU A CA 1
ATOM 800 C C . LEU A 1 101 ? -5.207 -12.800 4.816 1.00 86.06 101 LEU A C 1
ATOM 802 O O . LEU A 1 101 ? -6.108 -12.602 5.636 1.00 86.06 101 LEU A O 1
ATOM 806 N N . PRO A 1 102 ? -4.073 -13.429 5.164 1.00 85.94 102 PRO A N 1
ATOM 807 C CA . PRO A 1 102 ? -3.859 -13.979 6.487 1.00 85.94 102 PRO A CA 1
ATOM 808 C C . PRO A 1 102 ? -3.611 -12.837 7.471 1.00 85.94 102 PRO A C 1
ATOM 810 O O . PRO A 1 102 ? -3.112 -11.775 7.106 1.00 85.94 102 PRO A O 1
ATOM 813 N N . GLU A 1 103 ? -3.937 -13.066 8.742 1.00 85.81 103 GLU A N 1
ATOM 814 C CA . GLU A 1 103 ? -3.644 -12.121 9.831 1.00 85.81 103 GLU A CA 1
ATOM 815 C C . GLU A 1 103 ? -4.234 -10.712 9.637 1.00 85.81 103 GLU A C 1
ATOM 817 O O . GLU A 1 103 ? -3.795 -9.754 10.276 1.00 85.81 103 GLU A O 1
ATOM 822 N N . LEU A 1 104 ? -5.277 -10.596 8.809 1.00 86.44 104 LEU A N 1
ATOM 823 C CA . LEU A 1 104 ? -5.939 -9.339 8.474 1.00 86.44 104 LEU A CA 1
ATOM 824 C C . LEU A 1 104 ? -6.371 -8.557 9.717 1.00 86.44 104 LEU A C 1
ATOM 826 O O . LEU A 1 104 ? -6.150 -7.354 9.802 1.00 86.44 104 LEU A O 1
ATOM 830 N N . GLU A 1 105 ? -6.891 -9.250 10.731 1.00 87.38 105 GLU A N 1
ATOM 831 C CA . GLU A 1 105 ? -7.253 -8.633 12.009 1.00 87.38 105 GLU A CA 1
ATOM 832 C C . GLU A 1 105 ? -6.060 -7.946 12.687 1.00 87.38 105 GLU A C 1
ATOM 834 O O . GLU A 1 105 ? -6.181 -6.832 13.185 1.00 87.38 105 GLU A O 1
ATOM 839 N N . LYS A 1 106 ? -4.874 -8.569 12.680 1.00 90.00 106 LYS A N 1
ATOM 840 C CA . LYS A 1 106 ? -3.676 -7.965 13.280 1.00 90.00 106 LYS A CA 1
ATOM 841 C C . LYS A 1 106 ? -3.220 -6.744 12.488 1.00 90.00 106 LYS A C 1
ATOM 843 O O . LYS A 1 106 ? -2.766 -5.774 13.091 1.00 90.00 106 LYS A O 1
ATOM 848 N N . LEU A 1 107 ? -3.339 -6.782 11.160 1.00 90.38 107 LEU A N 1
ATOM 849 C CA . LEU A 1 107 ? -3.010 -5.649 10.296 1.00 90.38 107 LEU A CA 1
ATOM 850 C C . LEU A 1 107 ? -3.953 -4.470 10.566 1.00 90.38 107 LEU A C 1
ATOM 852 O O . LEU A 1 107 ? -3.479 -3.366 10.830 1.00 90.38 107 LEU A O 1
ATOM 856 N N . LEU A 1 108 ? -5.265 -4.718 10.613 1.00 92.38 108 LEU A N 1
ATOM 857 C CA . LEU A 1 108 ? -6.293 -3.693 10.812 1.00 92.38 108 LEU A CA 1
ATOM 858 C C . LEU A 1 108 ? -6.132 -2.924 12.128 1.00 92.38 108 LEU A C 1
ATOM 860 O O . LEU A 1 108 ? -6.270 -1.703 12.134 1.00 92.38 108 LEU A O 1
ATOM 864 N N . ARG A 1 109 ? -5.713 -3.578 13.221 1.00 93.38 109 ARG A N 1
ATOM 865 C CA . ARG A 1 109 ? -5.460 -2.922 14.526 1.00 93.38 109 ARG A CA 1
ATOM 866 C C . ARG A 1 109 ? -4.547 -1.695 14.469 1.00 93.38 109 ARG A C 1
ATOM 868 O O . ARG A 1 109 ? -4.644 -0.838 15.353 1.00 93.38 109 ARG A O 1
ATOM 875 N N . HIS A 1 110 ? -3.671 -1.616 13.466 1.00 93.50 110 HIS A N 1
ATOM 876 C CA . HIS A 1 110 ? -2.747 -0.500 13.264 1.00 93.50 110 HIS A CA 1
ATOM 877 C C . HIS A 1 110 ? -3.418 0.761 12.712 1.00 93.50 110 HIS A C 1
ATOM 879 O O . HIS A 1 110 ? -2.865 1.841 12.882 1.00 93.50 110 HIS A O 1
ATOM 885 N N . VAL A 1 111 ? -4.577 0.641 12.061 1.00 94.56 111 VAL A N 1
ATOM 886 C CA . VAL A 1 111 ? -5.255 1.750 11.361 1.00 94.56 111 VAL A CA 1
ATOM 887 C C . VAL A 1 111 ? -6.712 1.933 11.796 1.00 94.56 111 VAL A C 1
ATOM 889 O O . VAL A 1 111 ? -7.279 3.004 11.588 1.00 94.56 111 VAL A O 1
ATOM 892 N N . THR A 1 112 ? -7.320 0.935 12.449 1.00 93.94 112 THR A N 1
ATOM 893 C CA . THR A 1 112 ? -8.721 0.976 12.891 1.00 93.94 112 THR A CA 1
ATOM 894 C C . THR A 1 112 ? -8.912 0.881 14.402 1.00 93.94 112 THR A C 1
ATOM 896 O O . THR A 1 112 ? -8.099 0.329 15.152 1.00 93.94 112 THR A O 1
ATOM 899 N N . GLU A 1 113 ? -10.052 1.382 14.856 1.00 93.44 113 GLU A N 1
ATOM 900 C CA . GLU A 1 113 ? -10.683 1.037 16.125 1.00 93.44 113 GLU A CA 1
ATOM 901 C C . GLU A 1 113 ? -11.588 -0.180 15.935 1.00 93.44 113 GLU A C 1
ATOM 903 O O . GLU A 1 113 ? -12.340 -0.259 14.963 1.00 93.44 113 GLU A O 1
ATOM 908 N N . GLU A 1 114 ? -11.500 -1.130 16.863 1.00 91.88 114 GLU A N 1
ATOM 909 C CA . GLU A 1 114 ? -12.268 -2.374 16.833 1.00 91.88 114 GLU A CA 1
ATOM 910 C C . GLU A 1 114 ? -13.347 -2.324 17.916 1.00 91.88 114 GLU A C 1
ATOM 912 O O . GLU A 1 114 ? -13.077 -1.944 19.058 1.00 91.88 114 GLU A O 1
ATOM 917 N N . LYS A 1 115 ? -14.566 -2.729 17.563 1.00 91.94 115 LYS A N 1
ATOM 918 C CA . LYS A 1 115 ? -15.639 -3.029 18.512 1.00 91.94 115 LYS A CA 1
ATOM 919 C C . LYS A 1 115 ? -16.178 -4.416 18.229 1.00 91.94 115 LYS A C 1
ATOM 921 O O . LYS A 1 115 ? -16.439 -4.754 17.079 1.00 91.94 115 LYS A O 1
ATOM 926 N N . GLU A 1 116 ? -16.374 -5.199 19.278 1.00 91.25 116 GLU A N 1
ATOM 927 C CA . GLU A 1 116 ? -16.988 -6.516 19.174 1.00 91.25 116 GLU A CA 1
ATOM 928 C C . GLU A 1 116 ? -18.391 -6.470 19.779 1.00 91.25 116 GLU A C 1
ATOM 930 O O . GLU A 1 116 ? -18.565 -6.072 20.930 1.00 91.25 116 GLU A O 1
ATOM 935 N N . VAL A 1 117 ? -19.392 -6.846 18.983 1.00 89.00 117 VAL A N 1
ATOM 936 C CA . VAL A 1 117 ? -20.793 -6.971 19.406 1.00 89.00 117 VAL A CA 1
ATOM 937 C C . VAL A 1 117 ? -21.314 -8.296 18.864 1.00 89.00 117 VAL A C 1
ATOM 939 O O . VAL A 1 117 ? -21.164 -8.574 17.676 1.00 89.00 117 VAL A O 1
ATOM 942 N N . ASP A 1 118 ? -21.888 -9.134 19.727 1.00 85.06 118 ASP A N 1
ATOM 943 C CA . ASP A 1 118 ? -22.451 -10.444 19.364 1.00 85.06 118 ASP A CA 1
ATOM 944 C C . ASP A 1 118 ? -21.499 -11.339 18.548 1.00 85.06 118 ASP A C 1
ATOM 946 O O . ASP A 1 118 ? -21.888 -11.950 17.550 1.00 85.06 118 ASP A O 1
ATOM 950 N N . LYS A 1 119 ? -20.224 -11.415 18.965 1.00 88.25 119 LYS A N 1
ATOM 951 C CA . LYS A 1 119 ? -19.143 -12.173 18.294 1.00 88.25 119 LYS A CA 1
ATOM 952 C C . LYS A 1 119 ? -18.824 -11.700 16.867 1.00 88.25 119 LYS A C 1
ATOM 954 O O . LYS A 1 119 ? -18.112 -12.385 16.134 1.00 88.25 119 LYS A O 1
ATOM 959 N N . LYS A 1 120 ? -19.342 -10.539 16.456 1.00 88.31 120 LYS A N 1
ATOM 960 C CA . LYS A 1 120 ? -18.996 -9.870 15.200 1.00 88.31 120 LYS A CA 1
ATOM 961 C C . LYS A 1 120 ? -18.107 -8.671 15.491 1.00 88.31 120 LYS A C 1
ATOM 963 O O . LYS A 1 120 ? -18.386 -7.879 16.392 1.00 88.31 120 LYS A O 1
ATOM 968 N N . LYS A 1 121 ? -17.039 -8.538 14.706 1.00 90.88 121 LYS A N 1
ATOM 969 C CA . LYS A 1 121 ? -16.112 -7.409 14.783 1.00 90.88 121 LYS A CA 1
ATOM 970 C C . LYS A 1 121 ? -16.538 -6.323 13.811 1.00 90.88 121 LYS A C 1
ATOM 972 O O . LYS A 1 121 ? -16.818 -6.593 12.645 1.00 90.88 121 LYS A O 1
ATOM 977 N N . TYR A 1 122 ? -16.545 -5.102 14.311 1.00 92.75 122 TYR A N 1
ATOM 978 C CA . TYR A 1 122 ? -16.810 -3.897 13.556 1.00 92.75 122 TYR A CA 1
ATOM 979 C C . TYR A 1 122 ? -15.587 -2.996 13.628 1.00 92.75 122 TYR A C 1
ATOM 981 O O . TYR A 1 122 ? -14.974 -2.834 14.687 1.00 92.75 122 TYR A O 1
ATOM 989 N N . TYR A 1 123 ? -15.263 -2.394 12.496 1.00 93.75 123 TYR A N 1
ATOM 990 C CA . TYR A 1 123 ? -14.074 -1.592 12.297 1.00 93.75 123 TYR A CA 1
ATOM 991 C C . TYR A 1 123 ? -14.478 -0.158 11.988 1.00 93.75 123 TYR A C 1
ATOM 993 O O . TYR A 1 123 ? -15.452 0.094 11.277 1.00 93.75 123 TYR A O 1
ATOM 1001 N N . LYS A 1 124 ? -13.719 0.784 12.536 1.00 94.19 124 LYS A N 1
ATOM 1002 C CA . LYS A 1 124 ? -13.805 2.200 12.191 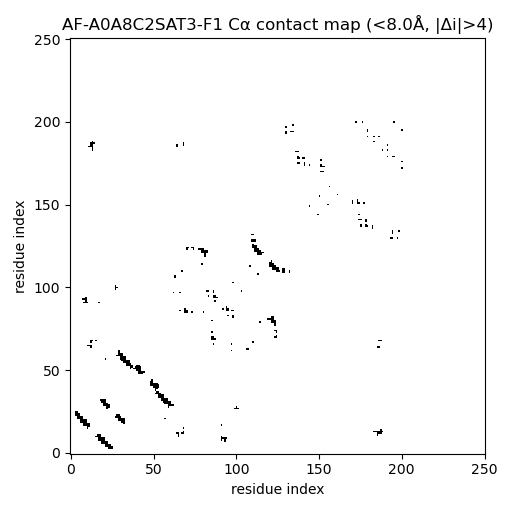1.00 94.19 124 LYS A CA 1
ATOM 1003 C C . LYS A 1 124 ? -12.406 2.742 11.947 1.00 94.19 124 LYS A C 1
ATOM 1005 O O . LYS A 1 124 ? -11.487 2.424 12.700 1.00 94.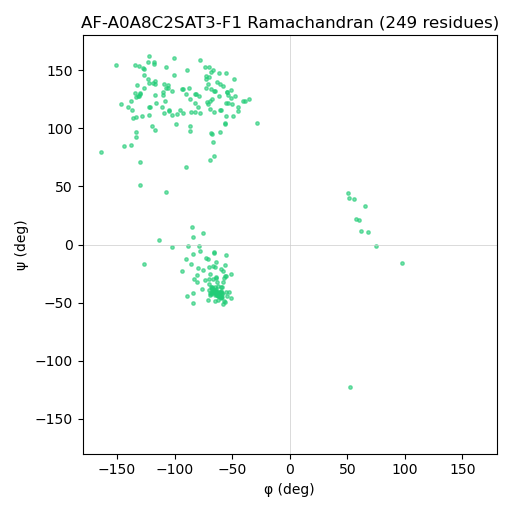19 124 LYS A O 1
ATOM 1010 N N . TYR A 1 125 ? -12.233 3.544 10.904 1.00 95.81 125 TYR A N 1
ATOM 1011 C CA . TYR A 1 125 ? -10.958 4.194 10.615 1.00 95.81 125 TYR A CA 1
ATOM 1012 C C . TYR A 1 125 ? -10.533 5.122 11.762 1.00 95.81 125 TYR A C 1
ATOM 1014 O O . TYR A 1 125 ? -11.346 5.849 12.328 1.00 95.81 125 TYR A O 1
ATOM 1022 N N . SER A 1 126 ? -9.244 5.102 12.105 1.00 95.00 126 SER A N 1
ATOM 1023 C CA . SER A 1 126 ? -8.666 5.985 13.114 1.00 95.00 126 SER A CA 1
ATOM 1024 C C . SER A 1 126 ? -7.444 6.695 12.544 1.00 95.00 126 SER A C 1
ATOM 1026 O O . SER A 1 126 ? -6.389 6.094 12.301 1.00 95.00 126 SER A O 1
ATOM 1028 N N . LYS A 1 127 ? -7.579 8.009 12.342 1.00 94.00 127 LYS A N 1
ATOM 1029 C CA . LYS A 1 127 ? -6.511 8.862 11.804 1.00 94.00 127 LYS A CA 1
ATOM 1030 C C . LYS A 1 127 ? -5.267 8.860 12.695 1.00 94.00 127 LYS A C 1
ATOM 1032 O O . LYS A 1 127 ? -4.155 8.763 12.187 1.00 94.00 127 LYS A O 1
ATOM 1037 N N . GLU A 1 128 ? -5.439 8.903 14.017 1.00 93.75 128 GLU A N 1
ATOM 1038 C CA . GLU A 1 128 ? -4.319 8.924 14.969 1.00 93.75 128 GLU A CA 1
ATOM 1039 C C . GLU A 1 128 ? -3.470 7.648 14.883 1.00 93.75 128 GLU A C 1
ATOM 1041 O O . GLU A 1 128 ? -2.243 7.713 14.787 1.00 93.75 128 GLU A O 1
ATOM 1046 N N . LYS A 1 129 ? -4.118 6.475 14.877 1.00 95.25 129 LYS A N 1
ATOM 1047 C CA . LYS A 1 129 ? -3.414 5.194 14.746 1.00 95.25 129 LYS A CA 1
ATOM 1048 C C . LYS A 1 129 ? -2.692 5.085 13.406 1.00 95.25 129 LYS A C 1
ATOM 1050 O O . LYS A 1 129 ? -1.533 4.676 13.364 1.00 95.25 129 LYS A O 1
ATOM 1055 N N . THR A 1 130 ? -3.356 5.525 12.339 1.00 95.62 130 THR A N 1
ATOM 1056 C CA . THR A 1 130 ? -2.802 5.503 10.985 1.00 95.62 130 THR A CA 1
ATOM 1057 C C . THR A 1 130 ? -1.548 6.367 10.869 1.00 95.62 130 THR A C 1
ATOM 1059 O O . THR A 1 130 ? -0.556 5.904 10.315 1.00 95.62 130 THR A O 1
ATOM 1062 N N . LEU A 1 131 ? -1.531 7.567 11.459 1.00 95.12 131 LEU A N 1
ATOM 1063 C CA . LEU A 1 131 ? -0.335 8.420 11.486 1.00 95.12 131 LEU A CA 1
ATOM 1064 C C . LEU A 1 131 ? 0.834 7.757 12.230 1.00 95.12 131 LEU A C 1
ATOM 1066 O O . LEU A 1 131 ? 1.945 7.725 11.707 1.00 95.12 131 LEU A O 1
ATOM 1070 N N . LYS A 1 132 ? 0.583 7.139 13.393 1.00 95.69 132 LYS A N 1
ATOM 1071 C CA . LYS A 1 132 ? 1.614 6.380 14.134 1.00 95.69 132 LYS A CA 1
ATOM 1072 C C . LYS A 1 132 ? 2.141 5.181 13.340 1.00 95.69 132 LYS A C 1
ATOM 1074 O O . LYS A 1 132 ? 3.315 4.830 13.439 1.00 95.69 132 LYS A O 1
ATOM 1079 N N . TRP A 1 133 ? 1.281 4.513 12.573 1.00 96.69 133 TRP A N 1
ATOM 1080 C CA . TRP A 1 133 ? 1.694 3.424 11.689 1.00 96.69 133 TRP A CA 1
ATOM 1081 C C . TRP A 1 133 ? 2.541 3.935 10.513 1.00 96.69 133 TRP A C 1
ATOM 1083 O O . TRP A 1 133 ? 3.590 3.357 10.225 1.00 96.69 133 TRP A O 1
ATOM 1093 N N . LEU A 1 134 ? 2.149 5.046 9.886 1.00 96.31 134 LEU A N 1
ATOM 1094 C CA . LEU A 1 134 ? 2.896 5.663 8.786 1.00 96.31 134 LEU A CA 1
ATOM 1095 C C . LEU A 1 134 ? 4.258 6.187 9.222 1.00 96.31 134 LEU A C 1
ATOM 1097 O O . LEU A 1 134 ? 5.230 5.987 8.506 1.00 96.31 134 LEU A O 1
ATOM 1101 N N . GLU A 1 135 ? 4.364 6.782 10.408 1.00 94.94 135 GLU A N 1
ATOM 1102 C CA . GLU A 1 135 ? 5.649 7.179 10.993 1.00 94.94 135 GLU A CA 1
ATOM 1103 C C . GLU A 1 135 ? 6.617 5.985 11.064 1.00 94.94 135 GLU A C 1
ATOM 1105 O O . GLU A 1 135 ? 7.775 6.073 10.651 1.00 94.94 135 GLU A O 1
ATOM 1110 N N . LYS A 1 136 ? 6.130 4.815 11.499 1.00 96.06 136 LYS A N 1
ATOM 1111 C CA . LYS A 1 136 ? 6.936 3.584 11.506 1.00 96.06 136 LYS A CA 1
ATOM 1112 C C . LYS A 1 136 ? 7.322 3.140 10.097 1.00 96.06 136 LYS A C 1
ATOM 1114 O O . LYS A 1 136 ? 8.447 2.682 9.906 1.00 96.06 136 LYS A O 1
ATOM 1119 N N . LYS A 1 137 ? 6.426 3.282 9.114 1.00 96.19 137 LYS A N 1
ATOM 1120 C CA . LYS A 1 137 ? 6.727 2.986 7.705 1.00 96.19 137 LYS A CA 1
ATOM 1121 C C . LYS A 1 137 ? 7.791 3.917 7.141 1.00 96.19 137 LYS A C 1
ATOM 1123 O O . LYS A 1 137 ? 8.717 3.427 6.504 1.00 96.19 137 LYS A O 1
ATOM 1128 N N . VAL A 1 138 ? 7.722 5.211 7.444 1.00 95.50 138 VAL A N 1
ATOM 1129 C CA . VAL A 1 138 ? 8.741 6.199 7.062 1.00 95.50 138 VAL A CA 1
ATOM 1130 C C . VAL A 1 138 ? 10.093 5.788 7.635 1.00 95.50 138 VAL A C 1
ATOM 1132 O O . VAL A 1 138 ? 11.045 5.602 6.880 1.00 95.50 138 VAL A O 1
ATOM 1135 N N . ASN A 1 139 ? 10.167 5.505 8.935 1.00 94.38 139 ASN A N 1
ATOM 1136 C CA . ASN A 1 139 ? 11.407 5.056 9.572 1.00 94.38 139 ASN A CA 1
ATOM 1137 C C . ASN A 1 139 ? 11.950 3.750 8.962 1.00 94.38 139 ASN A C 1
ATOM 1139 O O . ASN A 1 139 ? 13.154 3.622 8.734 1.00 94.38 139 ASN A O 1
ATOM 1143 N N . GLN A 1 140 ? 11.069 2.799 8.633 1.00 96.06 140 GLN A N 1
ATOM 1144 C CA . GLN A 1 140 ? 11.441 1.564 7.939 1.00 96.06 140 GLN A CA 1
ATOM 1145 C C . GLN A 1 140 ? 12.027 1.848 6.547 1.00 96.06 140 GLN A C 1
ATOM 1147 O O . GLN A 1 140 ? 13.052 1.270 6.182 1.00 96.06 140 GLN A O 1
ATOM 1152 N N . THR A 1 141 ? 11.413 2.750 5.778 1.00 94.75 141 THR A N 1
ATOM 1153 C CA . THR A 1 141 ? 11.920 3.138 4.455 1.00 94.75 141 THR A CA 1
ATOM 1154 C C . THR A 1 141 ? 13.237 3.902 4.541 1.00 94.75 141 THR A C 1
ATOM 1156 O O . THR A 1 141 ? 14.138 3.614 3.764 1.00 94.75 141 THR A O 1
ATOM 1159 N N . VAL A 1 142 ? 13.420 4.785 5.527 1.00 93.50 142 VAL A N 1
ATOM 1160 C CA . VAL A 1 142 ? 14.699 5.474 5.773 1.00 93.50 142 VAL A CA 1
ATOM 1161 C C . VAL A 1 142 ? 15.814 4.469 6.056 1.00 93.50 142 VAL A C 1
ATOM 1163 O O . VAL A 1 142 ? 16.895 4.568 5.476 1.00 93.50 142 VAL A O 1
ATOM 1166 N N . ALA A 1 143 ? 15.554 3.469 6.903 1.00 94.31 143 ALA A N 1
ATOM 1167 C CA . ALA A 1 143 ? 16.519 2.406 7.170 1.00 94.31 143 ALA A CA 1
ATOM 1168 C C . ALA A 1 143 ? 16.878 1.638 5.886 1.00 94.31 143 ALA A C 1
ATOM 1170 O O . ALA A 1 143 ? 18.060 1.444 5.600 1.00 94.31 143 ALA A O 1
ATOM 1171 N N . ALA A 1 144 ? 15.878 1.278 5.074 1.00 93.62 144 ALA A N 1
ATOM 1172 C CA . ALA A 1 144 ? 16.096 0.601 3.799 1.00 93.62 144 ALA A CA 1
ATOM 1173 C C . ALA A 1 144 ? 16.918 1.453 2.815 1.00 93.62 144 ALA A C 1
ATOM 1175 O O . ALA A 1 144 ? 17.870 0.935 2.237 1.00 93.62 144 ALA A O 1
ATOM 1176 N N . LEU A 1 145 ? 16.619 2.752 2.685 1.00 92.19 145 LEU A N 1
ATOM 1177 C CA . LEU A 1 145 ? 17.344 3.696 1.821 1.00 92.19 145 LEU A CA 1
ATOM 1178 C C . LEU A 1 145 ? 18.822 3.816 2.211 1.00 92.19 145 LEU A C 1
ATOM 1180 O O . LEU A 1 145 ? 19.699 3.817 1.341 1.00 92.19 145 LEU A O 1
ATOM 1184 N N . LYS A 1 146 ? 19.101 3.872 3.520 1.00 90.00 146 LYS A N 1
ATOM 1185 C CA . LYS A 1 146 ? 20.466 3.891 4.063 1.00 90.00 146 LYS A CA 1
ATOM 1186 C C . LYS A 1 146 ? 21.207 2.589 3.748 1.00 90.00 146 LYS A C 1
ATOM 1188 O O . LYS A 1 146 ? 22.364 2.632 3.332 1.00 90.00 146 LYS A O 1
ATOM 1193 N N . THR A 1 147 ? 20.549 1.435 3.882 1.00 93.06 147 THR A N 1
ATOM 1194 C CA . THR A 1 147 ? 21.138 0.127 3.548 1.00 93.06 147 THR A CA 1
ATOM 1195 C C . THR A 1 147 ? 21.389 -0.037 2.049 1.00 93.06 147 THR A C 1
ATOM 1197 O O . THR A 1 147 ? 22.449 -0.524 1.658 1.00 93.06 147 THR A O 1
ATOM 1200 N N . SER A 1 148 ? 20.459 0.402 1.199 1.00 89.06 148 SER A N 1
ATOM 1201 C CA . SER A 1 148 ? 20.577 0.312 -0.261 1.00 89.06 148 SER A CA 1
ATOM 1202 C C . SER A 1 148 ? 21.469 1.396 -0.877 1.00 89.06 148 SER A C 1
ATOM 1204 O O . SER A 1 148 ? 21.655 1.394 -2.091 1.00 89.06 148 SER A O 1
ATOM 1206 N N . LYS A 1 149 ? 22.027 2.310 -0.063 1.00 87.00 149 LYS A N 1
ATOM 1207 C CA . LYS A 1 149 ? 22.893 3.429 -0.483 1.00 87.00 149 LYS A CA 1
ATOM 1208 C C . LYS A 1 149 ? 22.275 4.279 -1.601 1.00 87.00 149 LYS A C 1
ATOM 1210 O O . LYS A 1 149 ? 22.964 4.691 -2.534 1.00 87.00 149 LYS A O 1
ATOM 1215 N N . VAL A 1 150 ? 20.968 4.528 -1.516 1.00 84.31 150 VAL A N 1
ATOM 1216 C CA . VAL A 1 150 ? 20.258 5.381 -2.482 1.00 84.31 150 VAL A CA 1
ATOM 1217 C C . VAL A 1 150 ? 20.652 6.837 -2.246 1.00 84.31 150 VAL A C 1
ATOM 1219 O O . VAL A 1 150 ? 20.702 7.292 -1.104 1.00 84.31 150 VAL A O 1
ATOM 1222 N N . ASN A 1 151 ? 20.940 7.573 -3.321 1.00 82.38 151 ASN A N 1
ATOM 1223 C CA . ASN A 1 151 ? 21.262 8.990 -3.214 1.00 82.38 151 ASN A CA 1
ATOM 1224 C C . ASN A 1 151 ? 19.982 9.818 -3.024 1.00 82.38 151 ASN A C 1
ATOM 1226 O O . ASN A 1 151 ? 19.166 9.899 -3.939 1.00 82.38 151 ASN A O 1
ATOM 1230 N N . VAL A 1 152 ? 19.827 10.430 -1.850 1.00 79.62 152 VAL A N 1
ATOM 1231 C CA . VAL A 1 152 ? 18.651 11.239 -1.476 1.00 79.62 152 VAL A CA 1
ATOM 1232 C C . VAL A 1 152 ? 18.888 12.749 -1.558 1.00 79.62 152 VAL A C 1
ATOM 1234 O O . VAL A 1 152 ? 17.970 13.522 -1.313 1.00 79.62 152 VAL A O 1
ATOM 1237 N N . SER A 1 153 ? 20.100 13.196 -1.908 1.00 70.81 153 SER A N 1
ATOM 1238 C CA . SER A 1 153 ? 20.425 14.625 -1.913 1.00 70.81 153 SER A CA 1
ATOM 1239 C C . SER A 1 153 ? 19.627 15.388 -2.977 1.00 70.81 153 SER A C 1
ATOM 1241 O O . SER A 1 153 ? 19.656 15.023 -4.155 1.00 70.81 153 SER A O 1
ATOM 1243 N N . ALA A 1 154 ? 19.018 16.517 -2.591 1.00 59.84 154 ALA A N 1
ATOM 1244 C CA . ALA A 1 154 ? 18.212 17.388 -3.461 1.00 59.84 154 ALA A CA 1
ATOM 1245 C C . ALA A 1 154 ? 18.943 17.898 -4.727 1.00 59.84 154 ALA A C 1
ATOM 1247 O O . ALA A 1 154 ? 18.315 18.320 -5.699 1.00 59.84 154 ALA A O 1
ATOM 1248 N N . ARG A 1 155 ? 20.281 17.835 -4.750 1.00 56.03 155 ARG A N 1
ATOM 1249 C CA . ARG A 1 155 ? 21.099 17.963 -5.960 1.00 56.03 155 ARG A CA 1
ATOM 1250 C C . ARG A 1 155 ? 21.713 16.614 -6.296 1.00 56.03 155 ARG A C 1
ATOM 1252 O O . ARG A 1 155 ? 22.621 16.164 -5.606 1.00 56.03 155 ARG A O 1
ATOM 1259 N N . VAL A 1 156 ? 21.304 16.027 -7.417 1.00 44.66 156 VAL A N 1
ATOM 1260 C CA . VAL A 1 156 ? 22.106 15.00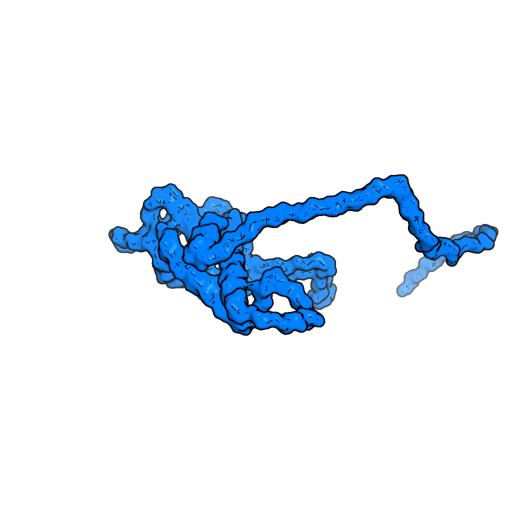3 -8.093 1.00 44.66 156 VAL A CA 1
ATOM 1261 C C . VAL A 1 156 ? 23.370 15.696 -8.608 1.00 44.66 156 VAL A C 1
ATOM 1263 O O . VAL A 1 156 ? 23.396 16.237 -9.709 1.00 44.66 156 VAL A O 1
ATOM 1266 N N . GLN A 1 157 ? 24.411 15.765 -7.779 1.00 42.44 157 GLN A N 1
ATOM 1267 C CA . GLN A 1 157 ? 25.753 16.032 -8.279 1.00 42.44 157 GLN A CA 1
ATOM 1268 C C . GLN A 1 157 ? 26.190 14.769 -9.021 1.00 42.44 157 GLN A C 1
ATOM 1270 O O . GLN A 1 157 ? 26.185 13.676 -8.453 1.00 42.44 157 GLN A O 1
ATOM 1275 N N . SER A 1 158 ? 26.500 14.901 -10.311 1.00 41.00 158 SER A N 1
ATOM 1276 C CA . SER A 1 158 ? 27.119 13.833 -11.093 1.00 41.00 158 SER A CA 1
ATOM 1277 C C . SER A 1 158 ? 28.306 13.261 -10.315 1.00 41.00 158 SER A C 1
ATOM 1279 O O . SER A 1 158 ? 29.066 14.019 -9.711 1.00 41.00 158 SER A O 1
ATOM 1281 N N . THR A 1 159 ? 28.528 11.949 -10.385 1.00 46.16 159 THR A N 1
ATOM 1282 C CA . THR A 1 159 ? 29.655 11.250 -9.728 1.00 46.16 159 THR A CA 1
ATOM 1283 C C . THR A 1 159 ? 31.046 11.806 -10.088 1.00 46.16 159 THR A C 1
ATOM 1285 O O . THR A 1 159 ? 32.033 11.433 -9.464 1.00 46.16 159 THR A O 1
ATOM 1288 N N . ALA A 1 160 ? 31.131 12.713 -11.067 1.00 45.41 160 ALA A N 1
ATOM 1289 C CA . ALA A 1 160 ? 32.337 13.401 -11.516 1.00 45.41 160 ALA A CA 1
ATOM 1290 C C . ALA A 1 160 ? 32.725 14.663 -10.709 1.00 45.41 160 ALA A C 1
ATOM 1292 O O . ALA A 1 160 ? 33.804 15.198 -10.940 1.00 45.41 160 ALA A O 1
ATOM 1293 N N . PHE A 1 161 ? 31.895 15.160 -9.783 1.00 36.56 161 PHE A N 1
ATOM 1294 C CA . PHE A 1 161 ? 32.204 16.364 -8.996 1.00 36.56 161 PHE A CA 1
ATOM 1295 C C . PHE A 1 161 ? 31.918 16.144 -7.508 1.00 36.56 161 PHE A C 1
ATOM 1297 O O . PHE A 1 161 ? 30.817 16.395 -7.031 1.00 36.56 161 PHE A O 1
ATOM 1304 N N . PHE A 1 162 ? 32.931 15.718 -6.752 1.00 39.72 162 PHE A N 1
ATOM 1305 C CA . PHE A 1 162 ? 32.891 15.778 -5.292 1.00 39.72 162 PHE A CA 1
ATOM 1306 C C . PHE A 1 162 ? 33.384 17.156 -4.844 1.00 39.72 162 PHE A C 1
ATOM 1308 O O . PHE A 1 162 ? 34.587 17.402 -4.769 1.00 39.72 162 PHE A O 1
ATOM 1315 N N . SER A 1 163 ? 32.463 18.076 -4.554 1.00 41.59 163 SER A N 1
ATOM 1316 C CA . SER A 1 163 ? 32.806 19.271 -3.781 1.00 41.59 163 SER A CA 1
ATOM 1317 C C . SER A 1 163 ? 32.793 18.899 -2.299 1.00 41.59 163 SER A C 1
ATOM 1319 O O . SER A 1 163 ? 31.757 18.527 -1.747 1.00 41.59 163 SER A O 1
ATOM 1321 N N . GLY A 1 164 ? 33.969 18.941 -1.671 1.00 43.09 164 GLY A N 1
ATOM 1322 C CA . GLY A 1 164 ? 34.147 18.704 -0.244 1.00 43.09 164 GLY A CA 1
ATOM 1323 C C . GLY A 1 164 ? 33.500 19.814 0.580 1.00 43.09 164 GLY A C 1
ATOM 1324 O O . GLY A 1 164 ? 34.115 20.845 0.825 1.00 43.09 164 GLY A O 1
ATOM 1325 N N . GLY A 1 165 ? 32.265 19.592 1.017 1.00 38.22 165 GLY A N 1
ATOM 1326 C CA . GLY A 1 165 ? 31.593 20.412 2.017 1.00 38.22 165 GLY A CA 1
ATOM 1327 C C . GLY A 1 165 ? 30.881 19.504 3.009 1.00 38.22 165 GLY A C 1
ATOM 1328 O O . GLY A 1 165 ? 29.910 18.838 2.658 1.00 38.22 165 GLY A O 1
ATOM 1329 N N . GLN A 1 166 ? 31.396 19.428 4.236 1.00 46.72 166 GLN A N 1
ATOM 1330 C CA . GLN A 1 166 ? 30.731 18.747 5.344 1.00 46.72 166 GLN A CA 1
ATOM 1331 C C . GLN A 1 166 ? 29.369 19.395 5.611 1.00 46.72 166 GLN A C 1
ATOM 1333 O O . GLN A 1 166 ? 29.304 20.536 6.055 1.00 46.72 166 GLN A O 1
ATOM 1338 N N . VAL A 1 167 ? 28.299 18.631 5.411 1.00 43.69 167 VAL A N 1
ATOM 1339 C CA . VAL A 1 167 ? 26.989 18.889 6.010 1.00 43.69 167 VAL A CA 1
ATOM 1340 C C . VAL A 1 167 ? 26.500 17.557 6.565 1.00 43.69 167 VAL A C 1
ATOM 1342 O O . VAL A 1 167 ? 26.075 16.666 5.830 1.00 43.69 167 VAL A O 1
ATOM 1345 N N . SER A 1 168 ? 26.714 17.346 7.861 1.00 49.50 168 SER A N 1
ATOM 1346 C CA . SER A 1 168 ? 26.355 16.102 8.549 1.00 49.50 168 SER A CA 1
ATOM 1347 C C . SER A 1 168 ? 24.941 16.124 9.135 1.00 49.50 168 SER A C 1
ATOM 1349 O O . SER A 1 168 ? 24.448 15.058 9.480 1.00 49.50 168 SER A O 1
ATOM 1351 N N . SER A 1 169 ? 24.286 17.290 9.206 1.00 48.19 169 SER A N 1
ATOM 1352 C CA . SER A 1 169 ? 22.920 17.440 9.736 1.00 48.19 169 SER A CA 1
ATOM 1353 C C . SER A 1 169 ? 21.838 17.256 8.662 1.00 48.19 169 SER A C 1
ATOM 1355 O O . SER A 1 169 ? 20.894 16.506 8.877 1.00 48.19 169 SER A O 1
ATOM 1357 N N . ASP A 1 170 ? 22.014 17.846 7.474 1.00 56.16 170 ASP A N 1
ATOM 1358 C CA . ASP A 1 170 ? 20.978 17.868 6.419 1.00 56.16 170 ASP A CA 1
ATOM 1359 C C . ASP A 1 170 ? 20.662 16.488 5.817 1.00 56.16 170 ASP A C 1
ATOM 1361 O O . ASP A 1 170 ? 19.605 16.282 5.230 1.00 56.16 170 ASP A O 1
ATOM 1365 N N . LYS A 1 171 ? 21.548 15.498 5.989 1.00 68.81 171 LYS A N 1
ATOM 1366 C CA . LYS A 1 171 ? 21.372 14.178 5.367 1.00 68.81 171 LYS A CA 1
ATOM 1367 C C . LYS A 1 171 ? 20.165 13.430 5.912 1.00 68.81 171 LYS A C 1
ATOM 1369 O O . LYS A 1 171 ? 19.489 12.759 5.142 1.00 68.81 171 LYS A O 1
ATOM 1374 N N . ASP A 1 172 ? 19.925 13.495 7.220 1.00 78.12 172 ASP A N 1
ATOM 1375 C CA . ASP A 1 172 ? 18.875 12.691 7.848 1.00 78.12 172 ASP A CA 1
ATOM 1376 C C . ASP A 1 172 ? 17.479 13.254 7.570 1.00 78.12 172 ASP A C 1
ATOM 1378 O O . ASP A 1 172 ? 16.577 12.473 7.268 1.00 78.12 172 ASP A O 1
ATOM 1382 N N . GLU A 1 173 ? 17.313 14.578 7.566 1.00 83.69 173 GLU A N 1
ATOM 1383 C CA . GLU A 1 173 ? 16.058 15.222 7.157 1.00 83.69 173 GLU A CA 1
ATOM 1384 C C . GLU A 1 173 ? 15.739 14.949 5.679 1.00 83.69 173 GLU A C 1
ATOM 1386 O O . GLU A 1 173 ? 14.601 14.603 5.354 1.00 83.69 173 GLU A O 1
ATOM 1391 N N . ASP A 1 174 ? 16.748 14.976 4.799 1.00 86.00 174 ASP A N 1
ATOM 1392 C CA . ASP A 1 174 ? 16.601 14.620 3.382 1.00 86.00 174 ASP A CA 1
ATOM 1393 C C . ASP A 1 174 ? 16.091 13.180 3.193 1.00 86.00 174 ASP A C 1
ATOM 1395 O O . ASP A 1 174 ? 15.205 12.937 2.367 1.00 86.00 174 ASP A O 1
ATOM 1399 N N . TYR A 1 175 ? 16.589 12.210 3.978 1.00 89.56 175 TYR A N 1
ATOM 1400 C CA . TYR A 1 175 ? 16.074 10.834 3.932 1.00 89.56 175 TYR A CA 1
ATOM 1401 C C . TYR A 1 175 ? 14.601 10.764 4.337 1.00 89.56 175 TYR A C 1
ATOM 1403 O O . TYR A 1 175 ? 13.846 10.015 3.715 1.00 89.56 175 TYR A O 1
ATOM 1411 N N . VAL A 1 176 ? 14.188 11.509 5.368 1.00 91.00 176 VAL A N 1
ATOM 1412 C CA . VAL A 1 176 ? 12.791 11.509 5.827 1.00 91.00 176 VAL A CA 1
ATOM 1413 C C . VAL A 1 176 ? 11.886 12.157 4.777 1.00 91.00 176 VAL A C 1
ATOM 1415 O O . VAL A 1 176 ? 10.835 11.597 4.466 1.00 91.00 176 VAL A O 1
ATOM 1418 N N . CYS A 1 177 ? 12.307 13.267 4.165 1.00 89.81 177 CYS A N 1
ATOM 1419 C CA . CYS A 1 177 ? 11.595 13.901 3.053 1.00 89.81 177 CYS A CA 1
ATOM 1420 C C . CYS A 1 177 ? 11.444 12.949 1.856 1.00 89.81 177 CYS A C 1
ATOM 1422 O O . CYS A 1 177 ? 10.351 12.800 1.308 1.00 89.81 177 CYS A O 1
ATOM 1424 N N . TYR A 1 178 ? 12.518 12.255 1.473 1.00 91.19 178 TYR A N 1
ATOM 1425 C CA . TYR A 1 178 ? 12.485 11.294 0.369 1.00 91.19 178 TYR A CA 1
ATOM 1426 C C . TYR A 1 178 ? 11.579 10.092 0.679 1.00 91.19 178 TYR A C 1
ATOM 1428 O O . TYR A 1 178 ? 10.774 9.675 -0.154 1.00 91.19 178 TYR A O 1
ATOM 1436 N N . ALA A 1 179 ? 11.663 9.560 1.900 1.00 93.50 179 ALA A N 1
ATOM 1437 C CA . ALA A 1 179 ? 10.812 8.479 2.386 1.00 93.50 179 ALA A CA 1
ATOM 1438 C C . ALA A 1 179 ? 9.325 8.868 2.432 1.00 93.50 179 ALA A C 1
ATOM 1440 O O . ALA A 1 179 ? 8.471 8.080 2.023 1.00 93.50 179 ALA A O 1
ATOM 1441 N N . HIS A 1 180 ? 9.011 10.086 2.888 1.00 94.44 180 HIS A N 1
ATOM 1442 C CA . HIS A 1 180 ? 7.655 10.637 2.838 1.00 94.44 180 HIS A CA 1
ATOM 1443 C C . HIS A 1 180 ? 7.139 10.687 1.399 1.00 94.44 180 HIS A C 1
ATOM 1445 O O . HIS A 1 180 ? 6.035 10.204 1.150 1.00 94.44 180 HIS A O 1
ATOM 1451 N N . GLY A 1 181 ? 7.958 11.157 0.452 1.00 93.25 181 GLY A N 1
ATOM 1452 C CA . GLY A 1 181 ? 7.632 11.149 -0.975 1.00 93.25 181 GLY A CA 1
ATOM 1453 C C . GLY A 1 181 ? 7.310 9.750 -1.507 1.00 93.25 181 GLY A C 1
ATOM 1454 O O . GLY A 1 181 ? 6.256 9.554 -2.107 1.00 93.25 181 GLY A O 1
ATOM 1455 N N . LEU A 1 182 ? 8.146 8.749 -1.212 1.00 94.31 182 LEU A N 1
ATOM 1456 C CA . LEU A 1 182 ? 7.881 7.359 -1.610 1.00 94.31 182 LEU A CA 1
ATOM 1457 C C . LEU A 1 182 ? 6.568 6.818 -1.035 1.00 94.31 182 LEU A C 1
ATOM 1459 O O . LEU A 1 182 ? 5.842 6.115 -1.728 1.00 94.31 182 LEU A O 1
ATOM 1463 N N . ILE A 1 183 ? 6.257 7.128 0.225 1.00 95.69 183 ILE A N 1
ATOM 1464 C CA . ILE A 1 183 ? 5.019 6.668 0.867 1.00 95.69 183 ILE A CA 1
ATOM 1465 C C . ILE A 1 183 ? 3.801 7.438 0.341 1.00 95.69 183 ILE A C 1
ATOM 1467 O O . ILE A 1 183 ? 2.723 6.852 0.253 1.00 95.69 183 ILE A O 1
ATOM 1471 N N . SER A 1 184 ? 3.965 8.705 -0.062 1.00 94.69 184 SER A N 1
ATOM 1472 C CA . SER A 1 184 ? 2.903 9.539 -0.643 1.00 94.69 184 SER A CA 1
ATOM 1473 C C . SER A 1 184 ? 2.257 8.916 -1.889 1.00 94.69 184 SER A C 1
ATOM 1475 O O . SER A 1 184 ? 1.055 9.073 -2.097 1.00 94.69 184 SER A O 1
ATOM 1477 N N . ASP A 1 185 ? 3.007 8.105 -2.641 1.00 94.00 185 ASP A N 1
ATOM 1478 C CA . ASP A 1 185 ? 2.510 7.388 -3.822 1.00 94.00 185 ASP A CA 1
ATOM 1479 C C . ASP A 1 185 ? 1.549 6.233 -3.476 1.00 94.00 185 ASP A C 1
ATOM 1481 O O . ASP A 1 185 ? 0.867 5.701 -4.355 1.00 94.00 185 ASP A O 1
ATOM 1485 N N . TYR A 1 186 ? 1.468 5.847 -2.198 1.00 95.62 186 TYR A N 1
ATOM 1486 C CA . TYR A 1 186 ? 0.628 4.757 -1.687 1.00 95.62 186 TYR A CA 1
ATOM 1487 C C . TYR A 1 186 ? -0.496 5.238 -0.764 1.00 95.62 186 TYR A C 1
ATOM 1489 O O . TYR A 1 186 ? -1.224 4.414 -0.210 1.00 95.62 186 TYR A O 1
ATOM 1497 N N . ILE A 1 187 ? -0.657 6.550 -0.574 1.00 94.94 187 ILE A N 1
ATOM 1498 C CA . ILE A 1 187 ? -1.678 7.123 0.310 1.00 94.94 187 ILE A CA 1
ATOM 1499 C C . ILE A 1 187 ? -2.409 8.297 -0.354 1.00 94.94 187 ILE A C 1
ATOM 1501 O O . ILE A 1 187 ? -1.843 8.973 -1.210 1.00 94.94 187 ILE A O 1
ATOM 1505 N N . PRO A 1 188 ? -3.660 8.596 0.041 1.00 94.12 188 PRO A N 1
ATOM 1506 C CA . PRO A 1 188 ? -4.363 9.774 -0.457 1.00 94.12 188 PRO A CA 1
ATOM 1507 C C . PRO A 1 188 ? -3.651 11.081 -0.081 1.00 94.12 188 PRO A C 1
ATOM 1509 O O . PRO A 1 188 ? -3.114 11.210 1.022 1.00 94.12 188 PRO A O 1
ATOM 1512 N N . LYS A 1 189 ? -3.743 12.095 -0.953 1.00 92.00 189 LYS A N 1
ATOM 1513 C CA . LYS A 1 189 ? -3.083 13.407 -0.772 1.00 92.00 189 LYS A CA 1
ATOM 1514 C C . LYS A 1 189 ? -3.341 14.049 0.594 1.00 92.00 189 LYS A C 1
ATOM 1516 O O . LYS A 1 189 ? -2.400 14.458 1.257 1.00 92.00 189 LYS A O 1
ATOM 1521 N N . GLN A 1 190 ? -4.595 14.048 1.051 1.00 91.56 190 GLN A N 1
ATOM 1522 C CA . GLN A 1 190 ? -4.977 14.618 2.352 1.00 91.56 190 GLN A CA 1
ATOM 1523 C C . GLN A 1 190 ? -4.174 14.011 3.511 1.00 91.56 190 GLN A C 1
ATOM 1525 O O . GLN A 1 190 ? -3.730 14.713 4.412 1.00 91.56 190 GLN A O 1
ATOM 1530 N N . LEU A 1 191 ? -3.958 12.699 3.460 1.00 93.00 191 LEU A N 1
ATOM 1531 C CA . LEU A 1 191 ? -3.260 11.963 4.499 1.00 93.00 191 LEU A CA 1
ATOM 1532 C C . LEU A 1 191 ? -1.732 12.094 4.361 1.00 93.00 191 LEU A C 1
ATOM 1534 O O . LEU A 1 191 ? -1.026 12.063 5.367 1.00 93.00 191 LEU A O 1
ATOM 1538 N N . SER A 1 192 ? -1.224 12.337 3.148 1.00 93.56 192 SER A N 1
ATOM 1539 C CA . SER A 1 192 ? 0.168 12.754 2.927 1.00 93.56 192 SER A CA 1
ATOM 1540 C C . SER A 1 192 ? 0.466 14.127 3.549 1.00 93.56 192 SER A C 1
ATOM 1542 O O . SER A 1 192 ? 1.499 14.273 4.208 1.00 93.56 192 SER A O 1
ATOM 1544 N N . ASP A 1 193 ? -0.455 15.089 3.422 1.00 93.25 193 ASP A N 1
ATOM 1545 C CA . ASP A 1 193 ? -0.342 16.424 4.032 1.00 93.25 193 ASP A CA 1
ATOM 1546 C C . ASP A 1 193 ? -0.422 16.367 5.566 1.00 93.25 193 ASP A C 1
ATOM 1548 O O . ASP A 1 193 ? 0.256 17.108 6.278 1.00 93.25 193 ASP A O 1
ATOM 1552 N N . ASP A 1 194 ? -1.260 15.482 6.107 1.00 92.94 194 ASP A N 1
ATOM 1553 C CA . ASP A 1 194 ? -1.319 15.242 7.549 1.00 92.94 194 ASP A CA 1
ATOM 1554 C C . ASP A 1 194 ? -0.022 14.607 8.069 1.00 92.94 194 ASP A C 1
ATOM 1556 O O . ASP A 1 194 ? 0.464 14.973 9.141 1.00 92.94 194 ASP A O 1
ATOM 1560 N N . LEU A 1 195 ? 0.554 13.673 7.304 1.00 92.62 195 LEU A N 1
ATOM 1561 C CA . LEU A 1 195 ? 1.806 13.008 7.650 1.00 92.62 195 LEU A CA 1
ATOM 1562 C C . LEU A 1 195 ? 2.994 13.977 7.618 1.00 92.62 195 LEU A C 1
ATOM 1564 O O . LEU A 1 195 ? 3.830 13.923 8.517 1.00 92.62 195 LEU A O 1
ATOM 1568 N N . SER A 1 196 ? 3.067 14.883 6.637 1.00 91.94 196 SER A N 1
ATOM 1569 C CA . SER A 1 196 ? 4.152 15.873 6.567 1.00 91.94 196 SER A CA 1
ATOM 1570 C C . SER A 1 196 ? 4.128 16.823 7.767 1.00 91.94 196 SER A C 1
ATOM 1572 O O . SER A 1 196 ? 5.167 17.062 8.384 1.00 91.94 196 SER A O 1
ATOM 1574 N N . LYS A 1 197 ? 2.934 17.278 8.172 1.00 92.38 197 LYS A N 1
ATOM 1575 C CA . LYS A 1 197 ? 2.731 18.077 9.391 1.00 92.38 197 LYS A CA 1
ATOM 1576 C C . LYS A 1 197 ? 3.100 17.304 10.652 1.00 92.38 197 LYS A C 1
ATOM 1578 O O . LYS A 1 197 ? 3.746 17.855 11.540 1.00 92.38 197 LYS A O 1
ATOM 1583 N N . TYR A 1 198 ? 2.705 16.035 10.732 1.00 88.88 198 TYR A N 1
ATOM 1584 C CA . TYR A 1 198 ? 2.999 15.175 11.878 1.00 88.88 198 TYR A CA 1
ATOM 1585 C C . TYR A 1 198 ? 4.509 14.938 12.047 1.00 88.88 198 TYR A C 1
ATOM 1587 O O . TYR A 1 198 ? 5.025 15.014 13.160 1.00 88.88 198 TYR A O 1
ATOM 1595 N N . LEU A 1 199 ? 5.227 14.731 10.940 1.00 87.56 199 LEU A N 1
ATOM 1596 C CA . LEU A 1 199 ? 6.683 14.561 10.909 1.00 87.56 199 LEU A CA 1
ATOM 1597 C C . LEU A 1 199 ? 7.463 15.879 11.032 1.00 87.56 199 LEU A C 1
ATOM 1599 O O . LEU A 1 199 ? 8.685 15.841 11.136 1.00 87.56 199 LEU A O 1
ATOM 1603 N N . LYS A 1 200 ? 6.773 17.030 11.040 1.00 86.00 200 LYS A N 1
ATOM 1604 C CA . LYS A 1 200 ? 7.369 18.376 11.064 1.00 86.00 200 LYS A CA 1
ATOM 1605 C C . LYS A 1 200 ? 8.350 18.607 9.910 1.00 86.00 200 LYS A C 1
ATOM 1607 O O . LYS A 1 200 ? 9.397 19.221 10.101 1.00 86.00 200 LYS A O 1
ATOM 1612 N N . LEU A 1 201 ? 8.019 18.098 8.724 1.00 77.94 201 LEU A N 1
ATOM 1613 C CA . LEU A 1 201 ? 8.862 18.295 7.549 1.00 77.94 201 LEU A CA 1
ATOM 1614 C C . LEU A 1 201 ? 8.837 19.764 7.111 1.00 77.94 201 LEU A C 1
ATOM 1616 O O . LEU A 1 201 ? 7.806 20.425 7.286 1.00 77.94 201 LEU A O 1
ATOM 1620 N N . PRO A 1 202 ? 9.938 20.276 6.528 1.00 70.25 202 PRO A N 1
ATOM 1621 C CA . PRO A 1 202 ? 9.939 21.594 5.915 1.00 70.25 202 PRO A CA 1
ATOM 1622 C C . PRO A 1 202 ? 8.793 21.670 4.907 1.00 70.25 202 PRO A C 1
ATOM 1624 O O . PRO A 1 202 ? 8.660 20.788 4.054 1.00 70.25 202 PRO A O 1
ATOM 1627 N N . GLU A 1 203 ? 7.949 22.702 5.005 1.00 53.75 203 GLU A N 1
ATOM 1628 C CA . GLU A 1 203 ? 6.956 22.941 3.960 1.00 53.75 203 GLU A CA 1
ATOM 1629 C C . GLU A 1 203 ? 7.695 23.039 2.621 1.00 53.75 203 GLU A C 1
ATOM 1631 O O . GLU A 1 203 ? 8.707 23.750 2.538 1.00 53.75 203 GLU A O 1
ATOM 1636 N N . PRO A 1 204 ? 7.242 22.322 1.574 1.00 53.84 204 PRO A N 1
ATOM 1637 C CA . PRO A 1 204 ? 7.864 22.443 0.271 1.00 53.84 204 PRO A CA 1
ATOM 1638 C C . PRO A 1 204 ? 7.856 23.928 -0.099 1.00 53.84 204 PRO A C 1
ATOM 1640 O O . PRO A 1 204 ? 6.812 24.575 0.053 1.00 53.84 204 PRO A O 1
ATOM 1643 N N . PRO A 1 205 ? 8.990 24.499 -0.548 1.00 37.62 205 PRO A N 1
ATOM 1644 C CA . PRO A 1 205 ? 9.017 25.897 -0.931 1.00 37.62 205 PRO A CA 1
ATOM 1645 C C . PRO A 1 205 ? 7.906 26.099 -1.955 1.00 37.62 205 PRO A C 1
ATOM 1647 O O . PRO A 1 205 ? 7.875 25.403 -2.977 1.00 37.62 205 PRO A O 1
ATOM 1650 N N . ALA A 1 206 ? 6.968 27.003 -1.640 1.00 35.81 206 ALA A N 1
ATOM 1651 C CA . ALA A 1 206 ? 5.901 27.406 -2.543 1.00 35.81 206 ALA A CA 1
ATOM 1652 C C . ALA A 1 206 ? 6.507 27.536 -3.934 1.00 35.81 206 ALA A C 1
ATOM 1654 O O . ALA A 1 206 ? 7.514 28.235 -4.068 1.00 35.81 206 ALA A O 1
ATOM 1655 N N . SER A 1 207 ? 5.941 26.799 -4.902 1.00 38.72 207 SER A N 1
ATOM 1656 C CA . SER A 1 207 ? 6.435 26.664 -6.273 1.00 38.72 207 SER A CA 1
ATOM 1657 C C . SER A 1 207 ? 7.195 27.921 -6.662 1.00 38.72 207 SER A C 1
ATOM 1659 O O . SER A 1 207 ? 6.575 28.977 -6.843 1.00 38.72 207 SER A O 1
ATOM 1661 N N . VAL A 1 208 ? 8.529 27.846 -6.683 1.00 33.03 208 VAL A N 1
ATOM 1662 C CA . VAL A 1 208 ? 9.341 28.982 -7.099 1.00 33.03 208 VAL A CA 1
ATOM 1663 C C . VAL A 1 208 ? 8.814 29.317 -8.481 1.00 33.03 208 VAL A C 1
ATOM 1665 O O . VAL A 1 208 ? 8.933 28.507 -9.402 1.00 33.03 208 VAL A O 1
ATOM 1668 N N . ARG A 1 209 ? 8.128 30.464 -8.599 1.00 34.66 209 ARG A N 1
ATOM 1669 C CA . ARG A 1 209 ? 7.764 31.040 -9.890 1.00 34.66 209 ARG A CA 1
ATOM 1670 C C . ARG A 1 209 ? 9.024 30.922 -10.719 1.00 34.66 209 ARG A C 1
ATOM 1672 O O . ARG A 1 209 ? 10.047 31.470 -10.305 1.00 34.66 209 ARG A O 1
ATOM 1679 N N . ASN A 1 210 ? 8.945 30.171 -11.819 1.00 32.88 210 ASN A N 1
ATOM 1680 C CA . ASN A 1 210 ? 10.028 30.082 -12.785 1.00 32.88 210 ASN A CA 1
ATOM 1681 C C . ASN A 1 210 ? 10.636 31.485 -12.905 1.00 32.88 210 ASN A C 1
ATOM 1683 O O . ASN A 1 210 ? 9.865 32.429 -13.136 1.00 32.88 210 ASN A O 1
ATOM 1687 N N . PRO A 1 211 ? 11.951 31.668 -12.666 1.00 37.91 211 PRO A N 1
ATOM 1688 C CA . PRO A 1 211 ? 12.560 32.975 -12.843 1.00 37.91 211 PRO A CA 1
ATOM 1689 C C . PRO A 1 211 ? 12.157 33.453 -14.240 1.00 37.91 211 PRO A C 1
ATOM 1691 O O . PRO A 1 211 ? 12.186 32.633 -15.166 1.00 37.91 211 PRO A O 1
ATOM 1694 N N . PRO A 1 212 ? 11.686 34.708 -14.390 1.00 37.59 212 PRO A N 1
ATOM 1695 C CA . PRO A 1 212 ? 11.138 35.178 -15.650 1.00 37.59 212 PRO A CA 1
ATOM 1696 C C . PRO A 1 212 ? 12.141 34.834 -16.735 1.00 37.59 212 PRO A C 1
ATOM 1698 O O . PRO A 1 212 ? 13.313 35.213 -16.641 1.00 37.59 212 PRO A O 1
ATOM 1701 N N . SER A 1 213 ? 11.687 34.041 -17.708 1.00 45.84 213 SER A N 1
ATOM 1702 C CA . SER A 1 213 ? 12.466 33.666 -18.875 1.00 45.84 213 SER A CA 1
ATOM 1703 C C . SER A 1 213 ? 13.115 34.949 -19.363 1.00 45.84 213 SER A C 1
ATOM 1705 O O . SER A 1 213 ? 12.402 35.897 -19.706 1.00 45.84 213 SER A O 1
ATOM 1707 N N . LYS A 1 214 ? 14.452 35.035 -19.298 1.00 42.75 214 LYS A N 1
ATOM 1708 C CA . LYS A 1 214 ? 15.181 36.143 -19.912 1.00 42.75 214 LYS A CA 1
ATOM 1709 C C . LYS A 1 214 ? 14.635 36.227 -21.327 1.00 42.75 214 LYS A C 1
ATOM 1711 O O . LYS A 1 214 ? 14.833 35.295 -22.103 1.00 42.75 214 LYS A O 1
ATOM 1716 N N . LYS A 1 215 ? 13.881 37.289 -21.618 1.00 41.72 215 LYS A N 1
ATOM 1717 C CA . LYS A 1 215 ? 13.414 37.579 -22.965 1.00 41.72 215 LYS A CA 1
ATOM 1718 C C . LYS A 1 215 ? 14.676 37.640 -23.811 1.00 41.72 215 LYS A C 1
ATOM 1720 O O . LYS A 1 215 ? 15.446 38.593 -23.701 1.00 41.72 215 LYS A O 1
ATOM 1725 N N . ALA A 1 216 ? 14.923 36.590 -24.587 1.00 39.78 216 ALA A N 1
ATOM 1726 C CA . ALA A 1 216 ? 15.823 36.689 -25.710 1.00 39.78 216 ALA A CA 1
ATOM 1727 C C . ALA A 1 216 ? 15.271 37.842 -26.549 1.00 39.78 216 ALA A C 1
ATOM 1729 O O . ALA A 1 216 ? 14.089 37.845 -26.901 1.00 39.78 216 ALA A O 1
ATOM 1730 N N . LYS A 1 217 ? 16.092 38.871 -26.771 1.00 37.06 217 LYS A N 1
ATOM 1731 C CA . LYS A 1 217 ? 15.805 39.871 -27.793 1.00 37.06 217 LYS A CA 1
ATOM 1732 C C . LYS A 1 217 ? 15.656 39.094 -29.099 1.00 37.06 217 LYS A C 1
ATOM 1734 O O . LYS A 1 217 ? 16.644 38.610 -29.636 1.00 37.06 217 LYS A O 1
ATOM 1739 N N . LEU A 1 218 ? 14.414 38.937 -29.543 1.00 37.75 218 LEU A N 1
ATOM 1740 C CA . LEU A 1 218 ? 14.082 38.648 -30.927 1.00 37.75 218 LEU A CA 1
ATOM 1741 C C . LEU A 1 218 ? 14.620 39.828 -31.739 1.00 37.75 218 LEU A C 1
ATOM 1743 O O . LEU A 1 218 ? 14.022 40.900 -31.760 1.00 37.75 218 LEU A O 1
ATOM 1747 N N . SER A 1 219 ? 15.809 39.664 -32.306 1.00 39.19 219 SER A N 1
ATOM 1748 C CA . SER A 1 219 ? 16.200 40.391 -33.505 1.00 39.19 219 SER A CA 1
ATOM 1749 C C . SER A 1 219 ? 15.684 39.583 -34.694 1.00 39.19 219 SER A C 1
ATOM 1751 O O . SER A 1 219 ? 16.129 38.454 -34.899 1.00 39.19 219 SER A O 1
ATOM 1753 N N . ASP A 1 220 ? 14.729 40.157 -35.425 1.00 46.72 220 ASP A N 1
ATOM 1754 C CA . ASP A 1 220 ? 14.215 39.674 -36.712 1.00 46.72 220 ASP A CA 1
ATOM 1755 C C . ASP A 1 220 ? 15.281 39.843 -37.809 1.00 46.72 220 ASP A C 1
ATOM 1757 O O . ASP A 1 220 ? 15.184 40.703 -38.680 1.00 46.72 220 ASP A O 1
ATOM 1761 N N . GLU A 1 221 ? 16.326 39.019 -37.774 1.00 44.78 221 GLU A N 1
ATOM 1762 C CA . GLU A 1 221 ? 17.181 38.798 -38.941 1.00 44.78 221 GLU A CA 1
ATOM 1763 C C . GLU A 1 221 ? 17.342 37.290 -39.171 1.00 44.78 221 GLU A C 1
ATOM 1765 O O . GLU A 1 221 ? 17.643 36.550 -38.227 1.00 44.78 221 GLU A O 1
ATOM 1770 N N . PRO A 1 222 ? 17.134 36.793 -40.405 1.00 38.56 222 PRO A N 1
ATOM 1771 C CA . PRO A 1 222 ? 17.278 35.377 -40.693 1.00 38.56 222 PRO A CA 1
ATOM 1772 C C . PRO A 1 222 ? 18.745 34.970 -40.520 1.00 38.56 222 PRO A C 1
ATOM 1774 O O . PRO A 1 222 ? 19.623 35.384 -41.279 1.00 38.56 222 PRO A O 1
ATOM 1777 N N . VAL A 1 223 ? 19.011 34.128 -39.520 1.00 43.16 223 VAL A N 1
ATOM 1778 C CA . VAL A 1 223 ? 20.313 33.482 -39.330 1.00 43.16 223 VAL A CA 1
ATOM 1779 C C . VAL A 1 223 ? 20.508 32.495 -40.479 1.00 43.16 223 VAL A C 1
ATOM 1781 O O . VAL A 1 223 ? 20.006 31.374 -40.453 1.00 43.16 223 VAL A O 1
ATOM 1784 N N . ASN A 1 224 ? 21.211 32.932 -41.520 1.00 45.28 224 ASN A N 1
ATOM 1785 C CA . ASN A 1 224 ? 21.599 32.069 -42.624 1.00 45.28 224 ASN A CA 1
ATOM 1786 C C . ASN A 1 224 ? 22.659 31.072 -42.126 1.00 45.28 224 ASN A C 1
ATOM 1788 O O . ASN A 1 224 ? 23.696 31.478 -41.590 1.00 45.28 224 ASN A O 1
ATOM 1792 N N . ALA A 1 225 ? 22.398 29.773 -42.280 1.00 43.06 225 ALA A N 1
ATOM 1793 C CA . ALA A 1 225 ? 23.368 28.728 -41.980 1.00 43.06 225 ALA A CA 1
ATOM 1794 C C . ALA A 1 225 ? 24.595 28.930 -42.883 1.00 43.06 225 ALA A C 1
ATOM 1796 O O . ALA A 1 225 ? 24.493 28.863 -44.105 1.00 43.06 225 ALA A O 1
ATOM 1797 N N . LYS A 1 226 ? 25.759 29.231 -42.295 1.00 53.38 226 LYS A N 1
ATOM 1798 C CA . LYS A 1 226 ? 26.962 29.569 -43.073 1.00 53.38 226 LYS A CA 1
ATOM 1799 C C . LYS A 1 226 ? 27.615 28.378 -43.774 1.00 53.38 226 LYS A C 1
ATOM 1801 O O . LYS A 1 226 ? 28.469 28.608 -44.621 1.00 53.38 226 LYS A O 1
ATOM 1806 N N . GLU A 1 227 ? 27.229 27.140 -43.475 1.00 49.25 227 GLU A N 1
ATOM 1807 C CA . GLU A 1 227 ? 27.908 25.961 -44.020 1.00 49.25 227 GLU A CA 1
ATOM 1808 C C . GLU A 1 227 ? 26.917 24.830 -44.322 1.00 49.25 227 GLU A C 1
ATOM 1810 O O . GLU A 1 227 ? 26.672 23.933 -43.518 1.00 49.25 227 GLU A O 1
ATOM 1815 N N . ASP A 1 228 ? 26.326 24.901 -45.513 1.00 51.72 228 ASP A N 1
ATOM 1816 C CA . ASP A 1 228 ? 25.568 23.819 -46.138 1.00 51.72 228 ASP A CA 1
ATOM 1817 C C . ASP A 1 228 ? 26.543 22.911 -46.913 1.00 51.72 228 ASP A C 1
ATOM 1819 O O . ASP A 1 228 ? 27.005 23.250 -48.006 1.00 51.72 228 ASP A O 1
ATOM 1823 N N . TYR A 1 229 ? 26.887 21.757 -46.332 1.00 53.56 229 TYR A N 1
ATOM 1824 C CA . TYR A 1 229 ? 27.814 20.774 -46.915 1.00 53.56 229 TYR A CA 1
ATOM 1825 C C . TYR A 1 229 ? 27.201 19.942 -48.061 1.00 53.56 229 TYR A C 1
ATOM 1827 O O . TYR A 1 229 ? 27.824 19.000 -48.549 1.00 53.56 229 TYR A O 1
ATOM 1835 N N . THR A 1 230 ? 26.014 20.296 -48.560 1.00 59.25 230 THR A N 1
ATOM 1836 C CA . THR A 1 230 ? 25.323 19.534 -49.617 1.00 59.25 230 THR A CA 1
ATOM 1837 C C . THR A 1 230 ? 25.777 19.898 -51.046 1.00 59.25 230 THR A C 1
ATOM 1839 O O . THR A 1 230 ? 25.231 19.399 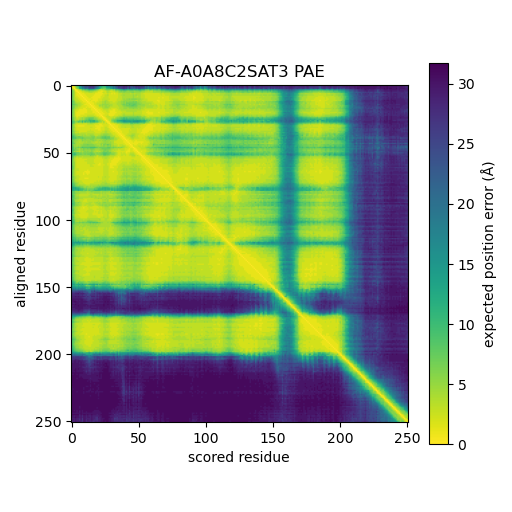-52.026 1.00 59.25 230 THR A O 1
ATOM 1842 N N . LYS A 1 231 ? 26.808 20.742 -51.216 1.00 47.62 231 LYS A N 1
ATOM 1843 C CA . LYS A 1 231 ? 27.276 21.241 -52.531 1.00 47.62 231 LYS A CA 1
ATOM 1844 C C . LYS A 1 231 ? 28.601 20.647 -53.017 1.00 47.62 231 LYS A C 1
ATOM 1846 O O . LYS A 1 231 ? 29.448 21.364 -53.543 1.00 47.62 231 LYS A O 1
ATOM 1851 N N . PHE A 1 232 ? 28.779 19.334 -52.904 1.00 43.00 232 PHE A N 1
ATOM 1852 C CA . PHE A 1 232 ? 29.896 18.648 -53.566 1.00 43.00 232 PHE A CA 1
ATOM 1853 C C . PHE A 1 232 ? 29.441 17.425 -54.367 1.00 43.00 232 PHE A C 1
ATOM 1855 O O . PHE A 1 232 ? 29.971 16.334 -54.210 1.00 43.00 232 PHE A O 1
ATOM 1862 N N . ASN A 1 233 ? 28.442 17.596 -55.238 1.00 42.69 233 ASN A N 1
ATOM 1863 C CA . ASN A 1 233 ? 28.319 16.759 -56.434 1.00 42.69 233 ASN A CA 1
ATOM 1864 C C . ASN A 1 233 ? 27.367 17.379 -57.463 1.00 42.69 233 ASN A C 1
ATOM 1866 O O . ASN A 1 233 ? 26.213 16.990 -57.609 1.00 42.69 233 ASN A O 1
ATOM 1870 N N . SER A 1 234 ? 27.871 18.355 -58.210 1.00 43.19 234 SER A N 1
ATOM 1871 C CA . SER A 1 234 ? 27.249 18.779 -59.462 1.00 43.19 234 SER A CA 1
ATOM 1872 C C . SER A 1 234 ? 28.344 19.017 -60.494 1.00 43.19 234 SER A C 1
ATOM 1874 O O . SER A 1 234 ? 28.846 20.129 -60.654 1.00 43.19 234 SER A O 1
ATOM 1876 N N . LYS A 1 235 ? 28.747 17.943 -61.175 1.00 38.06 235 LYS A N 1
ATOM 1877 C CA . LYS A 1 235 ? 29.320 18.039 -62.516 1.00 38.06 235 LYS A CA 1
ATOM 1878 C C . LYS A 1 235 ? 28.479 17.185 -63.448 1.00 38.06 235 LYS A C 1
ATOM 1880 O O . LYS A 1 235 ? 28.451 15.963 -63.337 1.00 38.06 235 LYS A O 1
ATOM 1885 N N . ASP A 1 236 ? 27.782 17.891 -64.327 1.00 40.66 236 ASP A N 1
ATOM 1886 C CA . ASP A 1 236 ? 27.061 17.378 -65.476 1.00 40.66 236 ASP A CA 1
ATOM 1887 C C . ASP A 1 236 ? 27.909 16.396 -66.288 1.00 40.66 236 ASP A C 1
ATOM 1889 O O . ASP A 1 236 ? 28.986 16.754 -66.765 1.00 40.66 236 ASP A O 1
ATOM 1893 N N . PHE A 1 237 ? 27.371 15.206 -66.558 1.00 34.53 237 PHE A N 1
ATOM 1894 C CA . PHE A 1 237 ? 27.682 14.499 -67.794 1.00 34.53 237 PHE A CA 1
ATOM 1895 C C . PHE A 1 237 ? 26.399 14.018 -68.466 1.00 34.53 237 PHE A C 1
ATOM 1897 O O . PHE A 1 237 ? 25.511 13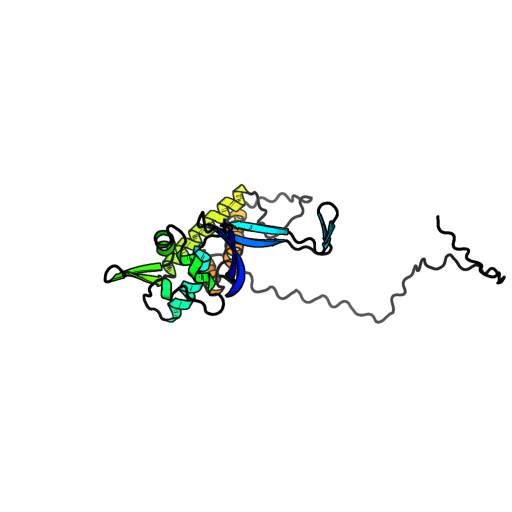.416 -67.867 1.00 34.53 237 PHE A O 1
ATOM 1904 N N . LYS A 1 238 ? 26.330 14.394 -69.740 1.00 34.16 238 LYS A N 1
ATOM 1905 C CA . LYS A 1 238 ? 25.211 14.318 -70.667 1.00 34.16 238 LYS A CA 1
ATOM 1906 C C . LYS A 1 238 ? 24.635 12.906 -70.820 1.00 34.16 238 LYS A C 1
ATOM 1908 O O . LYS A 1 238 ? 25.336 11.902 -70.821 1.00 34.16 238 LYS A O 1
ATOM 1913 N N . THR A 1 239 ? 23.331 12.910 -71.049 1.00 36.53 239 THR A N 1
ATOM 1914 C CA . THR A 1 239 ? 22.429 11.852 -71.505 1.00 36.53 239 THR A CA 1
ATOM 1915 C C . THR A 1 239 ? 23.047 10.883 -72.521 1.00 36.53 239 THR A C 1
ATOM 1917 O O . THR A 1 239 ? 23.406 11.300 -73.619 1.00 36.53 239 THR A O 1
ATOM 1920 N N . VAL A 1 240 ? 23.008 9.575 -72.236 1.00 32.12 240 VAL A N 1
ATOM 1921 C CA . VAL A 1 240 ? 22.838 8.532 -73.264 1.00 32.12 240 VAL A CA 1
ATOM 1922 C C . VAL A 1 240 ? 21.859 7.481 -72.744 1.00 32.12 240 VAL A C 1
ATOM 1924 O O . VAL A 1 240 ? 22.017 6.899 -71.676 1.00 32.12 240 VAL A O 1
ATOM 1927 N N . LYS A 1 241 ? 20.801 7.282 -73.525 1.00 38.19 241 LYS A N 1
ATOM 1928 C CA . LYS A 1 241 ? 19.677 6.378 -73.293 1.00 38.19 241 LYS A CA 1
ATOM 1929 C C . LYS A 1 241 ? 20.109 4.958 -73.681 1.00 38.19 241 LYS A C 1
ATOM 1931 O O . LYS A 1 241 ? 20.386 4.732 -74.855 1.00 38.19 241 LYS A O 1
ATOM 1936 N N . VAL A 1 242 ? 20.114 3.997 -72.754 1.00 33.00 242 VAL A N 1
ATOM 1937 C CA . VAL A 1 242 ? 20.226 2.566 -73.099 1.00 33.00 242 VAL A CA 1
ATOM 1938 C C . VAL A 1 242 ? 19.134 1.769 -72.385 1.00 33.00 242 VAL A C 1
ATOM 1940 O O . VAL A 1 242 ? 18.882 1.935 -71.196 1.00 33.00 242 VAL A O 1
ATOM 1943 N N . ARG A 1 243 ? 18.429 0.963 -73.186 1.00 29.45 243 ARG A N 1
ATOM 1944 C CA . ARG A 1 243 ? 17.247 0.162 -72.850 1.00 29.45 243 ARG A CA 1
ATOM 1945 C C . ARG A 1 243 ? 17.538 -0.911 -71.797 1.00 29.45 243 ARG A C 1
ATOM 1947 O O . ARG A 1 243 ? 18.517 -1.640 -71.895 1.00 29.45 243 ARG A O 1
ATOM 1954 N N . VAL A 1 244 ? 16.582 -1.063 -70.885 1.00 32.53 244 VAL A N 1
ATOM 1955 C CA . VAL A 1 244 ? 16.461 -2.150 -69.908 1.00 32.53 244 VAL A CA 1
ATOM 1956 C C . VAL A 1 244 ? 16.128 -3.477 -70.606 1.00 32.53 244 VAL A C 1
ATOM 1958 O O . VAL A 1 244 ? 15.197 -3.541 -71.411 1.00 32.53 244 VAL A O 1
ATOM 1961 N N . ARG A 1 245 ? 16.831 -4.551 -70.232 1.00 30.75 245 ARG A N 1
ATOM 1962 C CA . ARG A 1 245 ? 16.313 -5.928 -70.238 1.00 30.75 245 ARG A CA 1
ATOM 1963 C C . ARG A 1 245 ? 16.686 -6.577 -68.905 1.00 30.75 245 ARG A C 1
ATOM 1965 O O . ARG A 1 245 ? 17.856 -6.838 -68.658 1.00 30.75 245 ARG A O 1
ATOM 1972 N N . VAL A 1 246 ? 15.684 -6.801 -68.057 1.00 34.47 246 VAL A N 1
ATOM 1973 C CA . VAL A 1 246 ? 15.787 -7.654 -66.867 1.00 34.47 246 VAL A CA 1
ATOM 1974 C C . VAL A 1 246 ? 15.495 -9.081 -67.318 1.00 34.47 246 VAL A C 1
ATOM 1976 O O . VAL A 1 246 ? 14.459 -9.327 -67.934 1.00 34.47 246 VAL A O 1
ATOM 1979 N N . LEU A 1 247 ? 16.417 -9.999 -67.039 1.00 31.97 247 LEU A N 1
ATOM 1980 C CA . LEU A 1 247 ? 16.228 -11.436 -67.208 1.00 31.97 247 LEU A CA 1
ATOM 1981 C C . LEU A 1 247 ? 16.032 -12.028 -65.810 1.00 31.97 247 LEU A C 1
ATOM 1983 O O . LEU A 1 247 ? 16.917 -11.935 -64.963 1.00 31.97 247 LEU A O 1
ATOM 1987 N N . VAL A 1 248 ? 14.842 -12.575 -65.570 1.00 36.47 248 VAL A N 1
ATOM 1988 C CA . VAL A 1 248 ? 14.520 -13.398 -64.401 1.00 36.47 248 VAL A CA 1
ATOM 1989 C C . VAL A 1 248 ? 14.997 -14.814 -64.705 1.00 36.47 248 VAL A C 1
ATOM 1991 O O . VAL A 1 248 ? 14.646 -15.356 -65.752 1.00 36.47 248 VAL A O 1
ATOM 1994 N N . ALA A 1 249 ? 15.758 -15.421 -63.799 1.00 32.78 249 ALA A N 1
ATOM 1995 C CA . ALA A 1 249 ? 15.994 -16.859 -63.803 1.00 32.78 249 ALA A CA 1
ATOM 1996 C C . ALA A 1 249 ? 15.901 -17.383 -62.367 1.00 32.78 249 ALA A C 1
ATOM 1998 O O . ALA A 1 249 ? 16.682 -16.996 -61.500 1.00 32.78 249 ALA A O 1
ATOM 1999 N N . TYR A 1 250 ? 14.899 -18.232 -62.148 1.00 32.12 250 TYR A N 1
ATOM 2000 C CA . TYR A 1 250 ? 14.803 -19.140 -61.014 1.00 32.12 250 TYR A CA 1
ATOM 2001 C C . TYR A 1 250 ? 15.807 -20.281 -61.187 1.00 32.12 250 TYR A C 1
ATOM 2003 O O . TYR A 1 250 ? 15.992 -20.782 -62.299 1.00 32.12 250 TYR A O 1
ATOM 2011 N N . SER A 1 251 ? 16.379 -20.740 -60.080 1.00 40.84 251 SER A N 1
ATOM 2012 C CA . SER A 1 251 ? 16.779 -22.131 -59.846 1.00 40.84 251 SER A CA 1
ATOM 2013 C C . SER A 1 251 ? 16.696 -22.382 -58.350 1.00 40.84 251 SER A C 1
ATOM 2015 O O . SER A 1 251 ? 17.324 -21.590 -57.614 1.00 40.84 251 SER A O 1
#

InterPro domains:
  IPR019024 Ribonuclease H2 subunit B, wHTH domain [PF09468] (65-195)
  IPR040456 Ribonuclease H2 subunit B [PTHR13383] (2-241)
  IPR040456 Ribonuclease H2 subunit B [cd09270] (3-141)
  IPR041195 Rnh202, triple barrel domain [PF17745] (5-62)